Protein AF-A0AA39Q8A8-F1 (afdb_monomer_lite)

pLDDT: mean 84.01, std 11.26, range [49.28, 95.25]

Secondary structure (DSSP, 8-state):
-PPPSSPPP---------HHHHHSPPSSHHHHHHHHHHHHHHHHHHHHHHHHHHHHHHHHHHHHHHHHHHHHHHHHHHHHHS------S-TTS------HHHHHHHHHHHHHHHHHHHHHHHHHHHHHHHHHHHHHHHHHHHHHHHHHHHHHHHHHHHHHHHHHHHHHHHHHTTPPP-SPPP-GGGG-PPPPPPPP--

Sequence (198 aa):
KPPPMYPTQTVSPAKRQYTELLATEPQTEHEKALQKALQASQEIIIAQKAQLRGMQAMTVIQNSYVHQTHACLQEYEERKKRPKKRGRLNGDGKPKLFTSDEFTEHAQAHEKEANDKEEAKAVRGNAMKKYKAAMDEWKKGEEDRMAINERKKEKYQHRVAAWEAERSQAKTEGRKMGWKKPRLADFELEKQRTKPTL

Foldseek 3Di:
DDDQPDDQDDQDDLDDPCVVLLPDDDPDPVSVVVSVVSVVVSVVVNVVSVVSVVVSVVSVVVSVVVVVVVVVVVVVVVVVVPPPPPDDVCPPVDPDPDDPPVVVVVVVVVVVVVVVVVVVVVVVVVVVVVLVVQQVVLVVVVVVLVVLLVVLVVVLVVQQVVVVVVVVVCVVVVHDDPDDRDDSVVSDRDDRDDRDDD

Organism: NCBI:txid153913

Structure (mmCIF, N/CA/C/O backbone):
data_AF-A0AA39Q8A8-F1
#
_entry.id   AF-A0AA39Q8A8-F1
#
loop_
_atom_site.group_PDB
_atom_site.id
_atom_site.type_symbol
_atom_site.label_atom_id
_atom_site.label_alt_id
_atom_site.label_comp_id
_atom_site.label_asym_id
_atom_site.label_entity_id
_atom_site.label_seq_id
_atom_site.pdbx_PDB_ins_code
_atom_site.Cartn_x
_atom_site.Cartn_y
_atom_site.Cartn_z
_atom_site.occupancy
_atom_site.B_iso_or_equiv
_atom_site.auth_seq_id
_atom_site.auth_comp_id
_atom_site.auth_asym_id
_atom_site.auth_atom_id
_atom_site.pdbx_PDB_model_num
ATOM 1 N N . LYS A 1 1 ? -9.627 -14.069 26.911 1.00 53.91 1 LYS A N 1
ATOM 2 C CA . LYS A 1 1 ? -9.405 -12.706 26.367 1.00 53.91 1 LYS A CA 1
ATOM 3 C C . LYS A 1 1 ? -8.608 -11.946 27.416 1.00 53.91 1 LYS A C 1
ATOM 5 O O . LYS A 1 1 ? -9.119 -11.857 28.528 1.00 53.91 1 LYS A O 1
ATOM 10 N N . PRO A 1 2 ? -7.360 -11.534 27.145 1.00 55.00 2 PRO A N 1
ATOM 11 C CA . PRO A 1 2 ? -6.584 -10.801 28.136 1.00 55.00 2 PRO A CA 1
ATOM 12 C C . PRO A 1 2 ? -7.319 -9.500 28.495 1.00 55.00 2 PRO A C 1
ATOM 14 O O . PRO A 1 2 ? -7.958 -8.909 27.614 1.00 55.00 2 PRO A O 1
ATOM 17 N N . PRO A 1 3 ? -7.305 -9.088 29.773 1.00 59.34 3 PRO A N 1
ATOM 18 C CA . PRO A 1 3 ? -7.896 -7.823 30.177 1.00 59.34 3 PRO A CA 1
ATOM 19 C C . PRO A 1 3 ? -7.194 -6.671 29.439 1.00 59.34 3 PRO A C 1
ATOM 21 O O . PRO A 1 3 ? -6.000 -6.775 29.141 1.00 59.34 3 PRO A O 1
ATOM 24 N N . PRO A 1 4 ? -7.912 -5.585 29.102 1.00 61.34 4 PRO A N 1
ATOM 25 C CA . PRO A 1 4 ? -7.280 -4.408 28.523 1.00 61.34 4 PRO A CA 1
ATOM 26 C C . PRO A 1 4 ? -6.187 -3.912 29.475 1.00 61.34 4 PRO A C 1
ATOM 28 O O . PRO A 1 4 ? -6.427 -3.747 30.668 1.00 61.34 4 PRO A O 1
ATOM 31 N N . MET A 1 5 ? -4.987 -3.684 28.938 1.00 65.88 5 MET A N 1
ATOM 32 C CA . MET A 1 5 ? -3.800 -3.303 29.717 1.00 65.88 5 MET A CA 1
ATOM 33 C C . MET A 1 5 ? -3.971 -1.959 30.446 1.00 65.88 5 MET A C 1
ATOM 35 O O . MET A 1 5 ? -3.261 -1.679 31.407 1.00 65.88 5 MET A O 1
ATOM 39 N N . TYR A 1 6 ? -4.941 -1.151 30.010 1.00 68.00 6 TYR A N 1
ATOM 40 C CA . TYR A 1 6 ? -5.273 0.137 30.601 1.00 68.00 6 TYR A CA 1
ATOM 41 C C . TYR A 1 6 ? -6.730 0.148 31.079 1.00 68.00 6 TYR A C 1
ATOM 43 O O . TYR A 1 6 ? -7.630 -0.158 30.287 1.00 68.00 6 TYR A O 1
ATOM 51 N N . PRO A 1 7 ? -6.991 0.522 32.344 1.00 68.19 7 PRO A N 1
ATOM 52 C CA . PRO A 1 7 ? -8.347 0.663 32.848 1.00 68.19 7 PRO A CA 1
ATOM 53 C C . PRO A 1 7 ? -9.032 1.847 32.156 1.00 68.19 7 PRO A C 1
ATOM 55 O O . PRO A 1 7 ? -8.605 2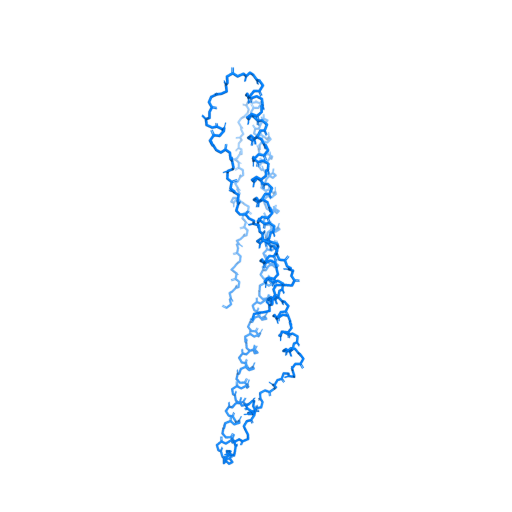.995 32.276 1.00 68.19 7 PRO A O 1
ATOM 58 N N . THR A 1 8 ? -10.114 1.583 31.426 1.00 72.75 8 THR A N 1
ATOM 59 C CA . THR A 1 8 ? -10.995 2.647 30.934 1.00 72.75 8 THR A CA 1
ATOM 60 C C . THR A 1 8 ? -11.904 3.100 32.068 1.00 72.75 8 THR A C 1
ATOM 62 O O . THR A 1 8 ? -12.561 2.276 32.702 1.00 72.75 8 THR A O 1
ATOM 65 N N . GLN A 1 9 ? -11.976 4.404 32.316 1.00 77.50 9 GLN A N 1
ATOM 66 C CA . GLN A 1 9 ? -12.936 4.955 33.270 1.00 77.50 9 GLN A CA 1
ATOM 67 C C . GLN A 1 9 ? -14.353 4.916 32.688 1.00 77.50 9 GLN A C 1
ATOM 69 O O . GLN A 1 9 ? -14.558 5.225 31.516 1.00 77.50 9 GLN A O 1
ATOM 74 N N . THR A 1 10 ? -15.350 4.583 33.500 1.00 79.31 10 THR A N 1
ATOM 75 C CA . THR A 1 10 ? -16.748 4.592 33.055 1.00 79.31 10 THR A CA 1
ATOM 76 C C . THR A 1 10 ? -17.212 6.028 32.830 1.00 79.31 10 THR A C 1
ATOM 78 O O . THR A 1 10 ? -17.316 6.809 33.774 1.00 79.31 10 THR A O 1
ATOM 81 N N . VAL A 1 11 ? -17.506 6.386 31.579 1.00 81.44 11 VAL A N 1
ATOM 82 C CA . VAL A 1 11 ? -18.045 7.709 31.239 1.00 81.44 11 VAL A CA 1
ATOM 83 C C . VAL A 1 11 ? -19.562 7.650 31.289 1.00 81.44 11 VAL A C 1
ATOM 85 O O . VAL A 1 11 ? -20.202 7.052 30.425 1.00 81.44 11 VAL A O 1
ATOM 88 N N . SER A 1 12 ? -20.148 8.301 32.291 1.00 78.75 12 SER A N 1
ATOM 89 C CA . SER A 1 12 ? -21.601 8.428 32.397 1.00 78.75 12 SER A CA 1
ATOM 90 C C . SER A 1 12 ? -22.190 9.098 31.146 1.00 78.75 12 SER A C 1
ATOM 92 O O . SER A 1 12 ? -21.587 10.047 30.622 1.00 78.75 12 SER A O 1
ATOM 94 N N . PRO A 1 13 ? -23.388 8.685 30.687 1.00 76.75 13 PRO A N 1
ATOM 95 C CA . PRO A 1 13 ? -24.054 9.309 29.550 1.00 76.75 13 PRO A CA 1
ATOM 96 C C . PRO A 1 13 ? -24.153 10.831 29.699 1.00 76.75 13 PRO A C 1
ATOM 98 O O . PRO A 1 13 ? -24.328 11.364 30.802 1.00 76.75 13 PRO A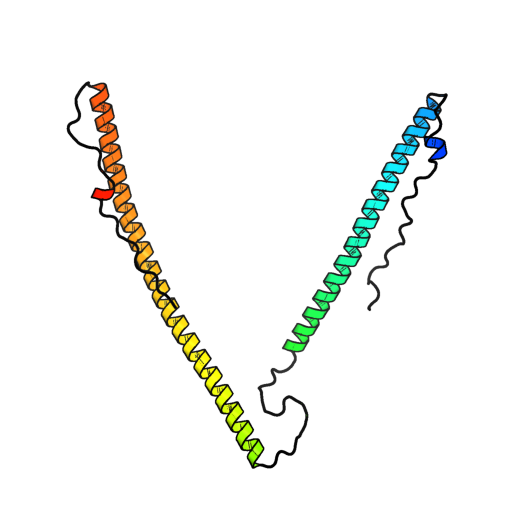 O 1
ATOM 101 N N . ALA A 1 14 ? -24.037 11.547 28.580 1.00 75.62 14 ALA A N 1
ATOM 102 C CA . ALA A 1 14 ? -24.271 12.985 28.549 1.00 75.62 14 ALA A CA 1
ATOM 103 C C . ALA A 1 14 ? -25.777 13.241 28.712 1.00 75.62 14 ALA A C 1
ATOM 105 O O . ALA A 1 14 ? -26.522 13.275 27.739 1.00 75.62 14 ALA A O 1
ATOM 106 N N . LYS A 1 15 ? -26.235 13.344 29.962 1.00 77.00 15 LYS A N 1
ATOM 107 C CA . LYS A 1 15 ? -27.613 13.709 30.286 1.00 77.00 15 LYS A CA 1
ATOM 108 C C . LYS A 1 15 ? -27.762 15.222 30.167 1.00 77.00 15 LYS A C 1
ATOM 110 O O . LYS A 1 15 ? -26.966 15.955 30.751 1.00 77.00 15 LYS A O 1
ATOM 115 N N . ARG A 1 16 ? -28.785 15.670 29.438 1.00 76.69 16 ARG A N 1
ATOM 116 C CA . ARG A 1 16 ? -29.233 17.064 29.486 1.00 76.69 16 ARG A CA 1
ATOM 117 C C . ARG A 1 16 ? -29.910 17.263 30.835 1.00 76.69 16 ARG A C 1
ATOM 119 O O . ARG A 1 16 ? -30.931 16.640 31.105 1.00 76.69 16 ARG A O 1
ATOM 126 N N . GLN A 1 17 ? -29.266 18.021 31.711 1.00 81.25 17 GLN A N 1
ATOM 127 C CA . GLN A 1 17 ? -29.822 18.367 33.014 1.00 81.25 17 GLN A CA 1
ATOM 128 C C . GLN A 1 17 ? -30.603 19.674 32.884 1.00 81.25 17 GLN A C 1
ATOM 130 O O . GLN A 1 17 ? -30.337 20.459 31.977 1.00 81.25 17 GLN A O 1
ATOM 135 N N . TYR A 1 18 ? -31.552 19.912 33.788 1.00 84.75 18 TYR A N 1
ATOM 136 C CA . TYR A 1 18 ? -32.240 21.204 33.888 1.00 84.75 18 TYR A CA 1
ATOM 137 C C . TYR A 1 18 ? -32.975 21.626 32.601 1.00 84.75 18 TYR A C 1
ATOM 139 O O . TYR A 1 18 ? -33.074 22.810 32.298 1.00 84.75 18 TYR A O 1
ATOM 147 N N . THR A 1 19 ? -33.497 20.664 31.833 1.00 85.50 19 THR A N 1
ATOM 148 C CA . THR A 1 19 ? -34.263 20.938 30.604 1.00 85.50 19 THR A CA 1
ATOM 149 C C . THR A 1 19 ? -35.516 21.759 30.880 1.00 85.50 19 THR A C 1
ATOM 151 O O . THR A 1 19 ? -35.876 22.598 30.068 1.00 85.50 19 THR A O 1
ATOM 154 N N . GLU A 1 20 ? -36.140 21.545 32.038 1.00 87.56 20 GLU A N 1
ATOM 155 C CA . GLU A 1 20 ? -37.306 22.303 32.500 1.00 87.56 20 GLU A CA 1
ATOM 156 C C . GLU A 1 20 ? -36.946 23.773 32.756 1.00 87.56 20 GLU A C 1
ATOM 158 O O . GLU A 1 20 ? -37.598 24.664 32.228 1.00 87.56 20 GLU A O 1
ATOM 163 N N . LEU A 1 21 ? -35.835 24.035 33.456 1.00 84.62 21 LEU A N 1
ATOM 164 C CA . LEU A 1 21 ? -35.322 25.391 33.718 1.00 84.62 21 LEU A CA 1
ATOM 165 C C . LEU A 1 21 ? -34.901 26.140 32.446 1.00 84.62 21 LEU A C 1
ATOM 167 O O . LEU A 1 21 ? -34.953 27.366 32.418 1.00 84.62 21 LEU A O 1
ATOM 171 N N . LEU A 1 22 ? -34.461 25.414 31.414 1.00 86.69 22 LEU A N 1
ATOM 172 C CA . LEU A 1 22 ? -34.128 25.978 30.103 1.00 86.69 22 LEU A CA 1
ATOM 173 C C . LEU A 1 22 ? -35.357 26.198 29.208 1.00 86.69 22 LEU A C 1
ATOM 175 O O . LEU A 1 22 ? -35.242 26.915 28.218 1.00 86.69 22 LEU A O 1
ATOM 179 N N . ALA A 1 23 ? -36.494 25.572 29.521 1.00 88.56 23 ALA A N 1
ATOM 180 C CA . ALA A 1 23 ? -37.744 25.733 28.781 1.00 88.56 23 ALA A CA 1
ATOM 181 C C . ALA A 1 23 ? -38.586 26.914 29.294 1.00 88.56 23 ALA A C 1
ATOM 183 O O . ALA A 1 23 ? -39.419 27.428 28.553 1.00 88.56 23 ALA A O 1
ATOM 184 N N . THR A 1 24 ? -38.374 27.348 30.540 1.00 91.38 24 THR A N 1
ATOM 185 C CA . THR A 1 24 ? -39.077 28.491 31.134 1.00 91.38 24 THR A CA 1
ATOM 186 C C . THR A 1 24 ? -38.619 29.817 30.523 1.00 91.38 24 THR A C 1
ATOM 188 O O . THR A 1 24 ? -37.418 30.068 30.404 1.00 91.38 24 THR A O 1
ATOM 191 N N . GLU A 1 25 ? -39.567 30.696 30.186 1.00 90.06 25 GLU A N 1
ATOM 192 C CA . GLU A 1 25 ? -39.264 32.056 29.728 1.00 90.06 25 GLU A CA 1
ATOM 193 C C . GLU A 1 25 ? -38.705 32.909 30.885 1.00 90.06 25 GLU A C 1
ATOM 195 O O . GLU A 1 25 ? -39.358 33.016 31.928 1.00 90.06 25 GLU A O 1
ATOM 200 N N . PRO A 1 26 ? -37.507 33.507 30.739 1.00 90.06 26 PRO A N 1
ATOM 201 C CA . PRO A 1 26 ? -36.914 34.328 31.789 1.00 90.06 26 PRO A CA 1
ATOM 202 C C . PRO A 1 26 ? -37.667 35.656 31.921 1.00 90.06 26 PRO A C 1
ATOM 204 O O . PRO A 1 26 ? -37.909 36.342 30.926 1.00 90.06 26 PRO A O 1
ATOM 207 N N . GLN A 1 27 ? -37.991 36.045 33.153 1.00 92.06 27 GLN A N 1
ATOM 208 C CA . GLN A 1 27 ? -38.702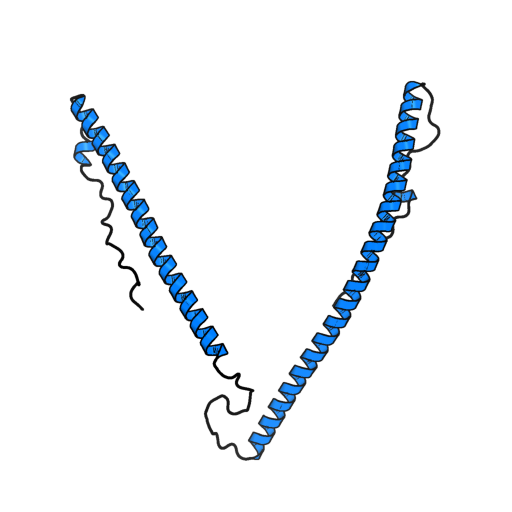 37.294 33.447 1.00 92.06 27 GLN A CA 1
ATOM 209 C C . GLN A 1 27 ? -37.739 38.457 33.696 1.00 92.06 27 GLN A C 1
ATOM 211 O O . GLN A 1 27 ? -38.093 39.618 33.491 1.00 92.06 27 GLN A O 1
ATOM 216 N N . THR A 1 28 ? -36.507 38.155 34.113 1.00 95.25 28 THR A N 1
ATOM 217 C CA . THR A 1 28 ? -35.474 39.152 34.411 1.00 95.25 28 THR A CA 1
ATOM 218 C C . THR A 1 28 ? -34.242 38.995 33.516 1.00 95.25 28 THR A C 1
ATOM 220 O O . THR A 1 28 ? -33.913 37.906 33.038 1.00 95.25 28 THR A O 1
ATOM 223 N N . GLU A 1 29 ? -33.501 40.087 33.294 1.00 93.12 29 GLU A N 1
ATOM 224 C CA . GLU A 1 29 ? -32.243 40.027 32.532 1.00 93.12 29 GLU A CA 1
ATOM 225 C C . GLU A 1 29 ? -31.198 39.123 33.202 1.00 93.12 29 GLU A C 1
ATOM 227 O O . GLU A 1 29 ? -30.417 38.452 32.522 1.00 93.12 29 GLU A O 1
ATOM 232 N N . HIS A 1 30 ? -31.211 39.064 34.537 1.00 93.19 30 HIS A N 1
ATOM 233 C CA . HIS A 1 30 ? -30.319 38.205 35.306 1.00 93.19 30 HIS A CA 1
ATOM 234 C C . HIS A 1 30 ? -30.609 36.717 35.062 1.00 93.19 30 HIS A C 1
ATOM 236 O O . HIS A 1 30 ? -29.683 35.950 34.797 1.00 93.19 30 HIS A O 1
ATOM 242 N N . GLU A 1 31 ? -31.882 36.312 35.061 1.00 93.00 31 GLU A N 1
ATOM 243 C CA . GLU A 1 31 ? -32.292 34.943 34.716 1.00 93.00 31 GLU A CA 1
ATOM 244 C C . GLU A 1 31 ? -31.867 34.563 33.300 1.00 93.00 31 GLU A C 1
ATOM 246 O O . GLU A 1 31 ? -31.322 33.479 33.085 1.00 93.00 31 GLU A O 1
ATOM 251 N N . LYS A 1 32 ? -32.032 35.478 32.338 1.00 92.19 32 LYS A N 1
ATOM 252 C CA . LYS A 1 32 ? -31.579 35.267 30.959 1.00 92.19 32 LYS A CA 1
ATOM 253 C C . LYS A 1 32 ? -30.064 35.052 30.886 1.00 92.19 32 LYS A C 1
ATOM 255 O O . LYS A 1 32 ? -29.597 34.173 30.156 1.00 92.19 32 LYS A O 1
ATOM 260 N N . ALA A 1 33 ? -29.283 35.825 31.643 1.00 94.56 33 ALA A N 1
ATOM 261 C CA . ALA A 1 33 ? -27.833 35.656 31.719 1.00 94.56 33 ALA A CA 1
ATOM 262 C C . ALA A 1 33 ? -27.443 34.303 32.345 1.00 94.56 33 ALA A C 1
ATOM 264 O O . ALA A 1 33 ? -26.561 33.618 31.820 1.00 94.56 33 ALA A O 1
ATOM 265 N N . LEU A 1 34 ? -28.133 33.885 33.411 1.00 93.12 34 LEU A N 1
ATOM 266 C CA . LEU A 1 34 ? -27.922 32.590 34.060 1.00 93.12 34 LEU A CA 1
ATOM 267 C C . LEU A 1 34 ? -28.278 31.415 33.143 1.00 93.12 34 LEU A C 1
ATOM 269 O O . LEU A 1 34 ? -27.487 30.481 33.026 1.00 93.12 34 LEU A O 1
ATOM 273 N N . GLN A 1 35 ? -29.413 31.470 32.439 1.00 92.75 35 GLN A N 1
ATOM 274 C CA . GLN A 1 35 ? -29.795 30.445 31.462 1.00 92.75 35 GLN A CA 1
ATOM 275 C C . GLN A 1 35 ? -28.755 30.325 30.342 1.00 92.75 35 GLN A C 1
ATOM 277 O O . GLN A 1 35 ? -28.360 29.214 29.987 1.00 92.75 35 GLN A O 1
ATOM 282 N N . LYS A 1 36 ? -28.244 31.453 29.830 1.00 92.38 36 LYS A N 1
ATOM 283 C CA . LYS A 1 36 ? -27.186 31.457 28.810 1.00 92.38 36 LYS A CA 1
ATOM 284 C C . LYS A 1 36 ? -25.884 30.835 29.327 1.00 92.38 36 LYS A C 1
ATOM 286 O O . LYS A 1 36 ? -25.272 30.028 28.629 1.00 92.38 36 LYS A O 1
ATOM 291 N N . ALA A 1 37 ? -25.466 31.179 30.546 1.00 93.62 37 ALA A N 1
ATOM 292 C CA . ALA A 1 37 ? -24.287 30.582 31.175 1.00 93.62 37 ALA A CA 1
ATOM 293 C C . ALA A 1 37 ? -24.471 29.071 31.402 1.00 93.62 37 ALA A C 1
ATOM 295 O O . ALA A 1 37 ? -23.549 28.290 31.158 1.00 93.62 37 ALA A O 1
ATOM 296 N N . LEU A 1 38 ? -25.676 28.648 31.799 1.00 91.62 38 LEU A N 1
ATOM 297 C CA . LEU A 1 38 ? -26.016 27.242 31.986 1.00 91.62 38 LEU A CA 1
ATOM 298 C C . LEU A 1 38 ? -25.934 26.474 30.661 1.00 91.62 38 LEU A C 1
ATOM 300 O O . LEU A 1 38 ? -25.261 25.445 30.618 1.00 91.62 38 LEU A O 1
ATOM 304 N N . GLN A 1 39 ? -26.531 26.988 29.580 1.00 91.19 39 GLN A N 1
ATOM 305 C CA . GLN A 1 39 ? -26.437 26.391 28.238 1.00 91.19 39 GLN A CA 1
ATOM 306 C C . GLN A 1 39 ? -24.981 26.238 27.792 1.00 91.19 39 GLN A C 1
ATOM 308 O O . GLN A 1 39 ? -24.558 25.131 27.461 1.00 91.19 39 GLN A O 1
ATOM 313 N N . ALA A 1 40 ? -24.187 27.308 27.887 1.00 92.50 40 ALA A N 1
ATOM 314 C CA . ALA A 1 40 ? -22.771 27.274 27.529 1.00 92.50 40 ALA A CA 1
ATOM 315 C C . ALA A 1 40 ? -21.991 26.229 28.350 1.00 92.50 40 ALA A C 1
ATOM 317 O O . ALA A 1 40 ? -21.199 25.462 27.800 1.00 92.50 40 ALA A O 1
ATOM 318 N N . SER A 1 41 ? -22.243 26.135 29.661 1.00 91.94 41 SER A N 1
ATOM 319 C CA . SER A 1 41 ? -21.597 25.124 30.509 1.00 91.94 41 SER A CA 1
ATOM 320 C C . SER A 1 41 ? -21.984 23.692 30.115 1.00 91.94 41 SER A C 1
ATOM 322 O O . SER A 1 41 ? -21.133 22.801 30.088 1.00 91.94 41 SER A O 1
ATOM 324 N N . GLN A 1 42 ? -23.252 23.464 29.752 1.00 90.56 42 GLN A N 1
ATOM 325 C CA . GLN A 1 42 ? -23.739 22.157 29.320 1.00 90.56 42 GLN A CA 1
ATOM 326 C C . GLN A 1 42 ? -23.114 21.742 27.992 1.00 90.56 42 GLN A C 1
ATOM 328 O O . GLN A 1 42 ? -22.684 20.596 27.856 1.00 90.56 42 GLN A O 1
ATOM 333 N N . GLU A 1 43 ? -23.020 22.662 27.035 1.00 90.62 43 GLU A N 1
ATOM 334 C CA . GLU A 1 43 ? -22.368 22.425 25.748 1.00 90.62 43 GLU A CA 1
ATOM 335 C C . GLU A 1 43 ? -20.900 22.036 25.926 1.00 90.62 43 GLU A C 1
ATOM 337 O O . GLU A 1 43 ? -20.459 21.035 25.354 1.00 90.62 43 GLU A O 1
ATOM 342 N N . ILE A 1 44 ? -20.167 22.743 26.795 1.00 91.50 44 ILE A N 1
ATOM 343 C CA . ILE A 1 44 ? -18.772 22.419 27.123 1.00 91.50 44 ILE A CA 1
ATOM 344 C C . ILE A 1 44 ? -18.667 21.008 27.712 1.00 91.50 44 ILE A C 1
ATOM 346 O O . ILE A 1 44 ? -17.856 20.206 27.248 1.00 91.50 44 ILE A O 1
ATOM 350 N N . ILE A 1 45 ? -19.505 20.661 28.694 1.00 90.88 45 ILE A N 1
ATOM 351 C CA . ILE A 1 45 ? -19.485 19.330 29.322 1.00 90.88 45 ILE A CA 1
ATOM 352 C C . ILE A 1 45 ? -19.821 18.236 28.301 1.00 90.88 45 ILE A C 1
ATOM 354 O O . ILE A 1 45 ? -19.206 17.165 28.305 1.00 90.88 45 ILE A O 1
ATOM 358 N N . ILE A 1 46 ? -20.795 18.474 27.419 1.00 89.81 46 ILE A N 1
ATOM 359 C CA . ILE A 1 46 ? -21.173 17.532 26.360 1.00 89.81 46 ILE A CA 1
ATOM 360 C C . ILE A 1 46 ? -19.999 17.324 25.398 1.00 89.81 46 ILE A C 1
ATOM 362 O O . ILE A 1 46 ? -19.672 16.171 25.095 1.00 89.81 46 ILE A O 1
ATOM 366 N N . ALA A 1 47 ? -19.348 18.406 24.966 1.00 91.50 47 ALA A N 1
ATOM 367 C CA . ALA A 1 47 ? -18.192 18.365 24.078 1.00 91.50 47 ALA A CA 1
ATOM 368 C C . ALA A 1 47 ? -17.013 17.615 24.717 1.00 91.50 47 ALA A C 1
ATOM 370 O O . ALA A 1 47 ? -16.479 16.682 24.115 1.00 91.50 47 ALA A O 1
ATOM 371 N N . GLN A 1 48 ? -16.671 17.929 25.969 1.00 91.31 48 GLN A N 1
ATOM 372 C CA . GLN A 1 48 ? -15.611 17.247 26.718 1.00 91.31 48 GLN A CA 1
ATOM 373 C C . GLN A 1 48 ? -15.899 15.751 26.881 1.00 91.31 48 GLN A C 1
ATOM 375 O O . GLN A 1 48 ? -15.034 14.913 26.625 1.00 91.31 48 GLN A O 1
ATOM 380 N N . LYS A 1 49 ? -17.134 15.377 27.243 1.00 91.31 49 LYS A N 1
ATOM 381 C CA . LYS A 1 49 ? -17.533 13.963 27.337 1.00 91.31 49 LYS A CA 1
ATOM 382 C C . LYS A 1 49 ? -17.471 13.257 25.984 1.00 91.31 49 LYS A C 1
ATOM 384 O O . LYS A 1 49 ? -17.138 12.075 25.938 1.00 91.31 49 LYS A O 1
ATOM 389 N N . ALA A 1 50 ? -17.806 13.941 24.891 1.00 90.62 50 ALA A N 1
ATOM 390 C CA . ALA A 1 50 ? -17.691 13.382 23.548 1.00 90.62 50 ALA A CA 1
ATOM 391 C C . ALA A 1 50 ? -16.225 13.131 23.165 1.00 90.62 50 ALA A C 1
ATOM 393 O O . ALA A 1 50 ? -15.907 12.034 22.705 1.00 90.62 50 ALA A O 1
ATOM 394 N N . GLN A 1 51 ? -15.335 14.088 23.435 1.00 92.88 51 GLN A N 1
ATOM 395 C CA . GLN A 1 51 ? -13.893 13.930 23.229 1.00 92.88 51 GLN A CA 1
ATOM 396 C C . GLN A 1 51 ? -13.326 12.775 24.060 1.00 92.88 51 GLN A C 1
ATOM 398 O O . GLN A 1 51 ? -12.639 11.910 23.519 1.00 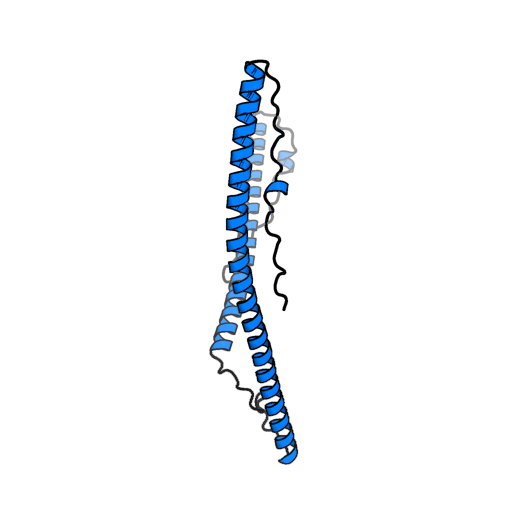92.88 51 GLN A O 1
ATOM 403 N N . LEU A 1 52 ? -13.686 12.696 25.344 1.00 91.81 52 LEU A N 1
ATOM 404 C CA . LEU A 1 52 ? -13.256 11.623 26.242 1.00 91.81 52 LEU A CA 1
ATOM 405 C C . LEU A 1 52 ? -13.691 10.240 25.730 1.00 91.81 52 LEU A C 1
ATOM 407 O O . LEU A 1 52 ? -12.888 9.309 25.721 1.00 91.81 52 LEU A O 1
ATOM 411 N N . ARG A 1 53 ? -14.937 10.102 25.248 1.00 90.38 53 ARG A N 1
ATOM 412 C CA . ARG A 1 53 ? -15.412 8.857 24.617 1.00 90.38 53 ARG A CA 1
ATOM 413 C C . ARG A 1 53 ? -14.590 8.497 23.380 1.00 90.38 53 ARG A C 1
ATOM 415 O O . ARG A 1 53 ? -14.237 7.333 23.215 1.00 90.38 53 ARG A O 1
ATOM 422 N N . GLY A 1 54 ? -14.270 9.481 22.539 1.00 91.81 54 GLY A N 1
ATOM 423 C CA . GLY A 1 54 ? -13.412 9.285 21.369 1.00 91.81 54 GLY A CA 1
ATOM 424 C C . GLY A 1 54 ? -12.016 8.790 21.749 1.00 91.81 54 GLY A C 1
ATOM 425 O O . GLY A 1 54 ? -11.537 7.807 21.188 1.00 91.81 54 GLY A O 1
ATOM 426 N N . MET A 1 55 ? -11.399 9.405 22.762 1.00 91.56 55 MET A N 1
ATOM 427 C CA . MET A 1 55 ? -10.099 8.979 23.286 1.00 91.56 55 MET A CA 1
ATOM 428 C C . MET A 1 55 ? -10.148 7.551 23.836 1.00 91.56 55 MET A C 1
ATOM 430 O O . MET A 1 55 ? -9.296 6.739 23.495 1.00 91.56 55 MET A O 1
ATOM 434 N N . GLN A 1 56 ? -11.166 7.209 24.631 1.00 90.88 56 GLN A N 1
ATOM 435 C CA . GLN A 1 56 ? -11.319 5.855 25.168 1.00 90.88 56 GLN A CA 1
ATOM 436 C C . GLN A 1 56 ? -11.516 4.809 24.070 1.00 90.88 56 GLN A C 1
ATOM 438 O O . GLN A 1 56 ? -10.881 3.755 24.114 1.00 90.88 56 GLN A O 1
ATOM 443 N N . ALA A 1 57 ? -12.353 5.102 23.072 1.00 90.88 57 ALA A N 1
ATOM 444 C CA . ALA A 1 57 ? -12.547 4.222 21.926 1.00 90.88 57 ALA A CA 1
ATOM 445 C C . ALA A 1 57 ? -11.230 4.001 21.167 1.00 90.88 57 ALA A C 1
ATOM 447 O O . ALA A 1 57 ? -10.877 2.859 20.870 1.00 90.88 57 ALA A O 1
ATOM 448 N N . MET A 1 58 ? -10.465 5.072 20.925 1.00 92.00 58 MET A N 1
ATOM 449 C CA . MET A 1 58 ? -9.166 4.985 20.260 1.00 92.00 58 MET A CA 1
ATOM 450 C C . MET A 1 58 ? -8.179 4.130 21.056 1.00 92.00 58 MET A C 1
ATOM 452 O O . MET A 1 58 ? -7.567 3.230 20.488 1.00 92.00 58 MET A O 1
ATOM 456 N N . THR A 1 59 ? -8.071 4.340 22.370 1.00 90.81 59 THR A N 1
ATOM 457 C CA . THR A 1 59 ? -7.199 3.543 23.242 1.00 90.81 59 THR A CA 1
ATOM 458 C C . THR A 1 59 ? -7.562 2.058 23.195 1.00 90.81 59 THR A C 1
ATOM 460 O O . THR A 1 59 ? -6.679 1.209 23.090 1.00 90.81 59 THR A O 1
ATOM 463 N N . VAL A 1 60 ? -8.854 1.710 23.220 1.00 90.12 60 VAL A N 1
ATOM 464 C CA . VAL A 1 60 ? -9.303 0.309 23.111 1.00 90.12 60 VAL A CA 1
ATOM 465 C C . VAL A 1 60 ? -8.888 -0.308 21.771 1.00 90.12 60 VAL A C 1
ATOM 467 O O . VAL A 1 60 ? -8.367 -1.425 21.747 1.00 90.12 60 VAL A O 1
ATOM 470 N N . ILE A 1 61 ? -9.075 0.419 20.667 1.00 91.81 61 ILE A N 1
ATOM 471 C CA . ILE A 1 61 ? -8.701 -0.044 19.323 1.00 91.81 61 ILE A CA 1
ATOM 472 C C . ILE A 1 61 ? -7.182 -0.206 19.211 1.00 91.81 61 ILE A C 1
ATOM 474 O O . ILE A 1 61 ? -6.710 -1.258 18.778 1.00 91.81 61 ILE A O 1
ATOM 478 N N . GLN A 1 62 ? -6.415 0.795 19.647 1.00 91.50 62 GLN A N 1
ATOM 479 C CA . GLN A 1 62 ? -4.952 0.763 19.641 1.00 91.50 62 GLN A CA 1
ATOM 480 C C . GLN A 1 62 ? -4.420 -0.421 20.446 1.00 91.50 62 GLN A C 1
ATOM 482 O O . GLN A 1 62 ? -3.562 -1.148 19.957 1.00 91.50 62 GLN A O 1
ATOM 487 N N . ASN A 1 63 ? -4.975 -0.682 21.631 1.00 87.69 63 ASN A N 1
ATOM 488 C CA . ASN A 1 63 ? -4.572 -1.825 22.448 1.00 87.69 63 ASN A CA 1
ATOM 489 C C . ASN A 1 63 ? -4.845 -3.160 21.749 1.00 87.69 63 ASN A C 1
ATOM 491 O O . ASN A 1 63 ? -3.996 -4.050 21.769 1.00 87.69 63 ASN A O 1
ATOM 495 N N . SER A 1 64 ? -6.010 -3.303 21.109 1.00 89.81 64 SER A N 1
ATOM 496 C CA . SER A 1 64 ? -6.333 -4.505 20.335 1.00 89.81 64 SER A CA 1
ATOM 497 C C . SER A 1 64 ? -5.357 -4.697 19.175 1.00 89.81 64 SER A C 1
ATOM 499 O O . SER A 1 64 ? -4.886 -5.810 18.950 1.00 89.81 64 SER A O 1
ATOM 501 N N . TYR A 1 65 ? -5.041 -3.619 18.456 1.00 94.12 65 TYR A N 1
ATOM 502 C CA . TYR A 1 65 ? -4.098 -3.650 17.345 1.00 94.12 65 TYR A CA 1
ATOM 503 C C . TYR A 1 65 ? -2.693 -4.033 17.812 1.00 94.12 65 TYR A C 1
ATOM 505 O O . TYR A 1 65 ? -2.129 -5.002 17.314 1.00 94.12 65 TYR A O 1
ATOM 513 N N . VAL A 1 66 ? -2.162 -3.337 18.823 1.00 92.94 66 VAL A N 1
ATOM 514 C CA . VAL A 1 66 ? -0.837 -3.599 19.401 1.00 92.94 66 VAL A CA 1
ATOM 515 C C . VAL A 1 66 ? -0.741 -5.052 19.865 1.00 92.94 66 VAL A C 1
ATOM 517 O O . VAL A 1 66 ? 0.206 -5.751 19.503 1.00 92.94 66 VAL A O 1
ATOM 520 N N . HIS A 1 67 ? -1.757 -5.558 20.568 1.00 89.25 67 HIS A N 1
ATOM 521 C CA . HIS A 1 67 ? -1.797 -6.951 21.004 1.00 89.25 67 HIS A CA 1
ATOM 522 C C . HIS A 1 67 ? -1.745 -7.941 19.830 1.00 89.25 67 HIS A C 1
ATOM 524 O O . HIS A 1 67 ? -0.936 -8.866 19.851 1.00 89.25 67 HIS A O 1
ATOM 530 N N . GLN A 1 68 ? -2.555 -7.729 18.787 1.00 93.00 68 GLN A N 1
ATOM 531 C CA . GLN A 1 68 ? -2.538 -8.574 17.589 1.00 93.00 68 GLN A CA 1
ATOM 532 C C . GLN A 1 68 ? -1.186 -8.518 16.876 1.00 93.00 68 GLN A C 1
ATOM 534 O O . GLN A 1 68 ? -0.646 -9.556 16.505 1.00 93.00 68 GLN A O 1
ATOM 539 N N . THR A 1 69 ? -0.599 -7.327 16.724 1.00 93.69 69 THR A N 1
ATOM 540 C CA . THR A 1 69 ? 0.719 -7.187 16.095 1.00 93.69 69 THR A CA 1
ATOM 541 C C . THR A 1 69 ? 1.811 -7.884 16.895 1.00 93.69 69 THR A C 1
ATOM 543 O O . THR A 1 69 ? 2.636 -8.573 16.302 1.00 93.69 69 THR A O 1
ATOM 546 N N . HIS A 1 70 ? 1.790 -7.781 18.228 1.00 92.81 70 HIS A N 1
ATOM 547 C CA . HIS A 1 70 ? 2.741 -8.486 19.083 1.00 92.81 70 HIS A CA 1
ATOM 548 C C . HIS A 1 70 ? 2.559 -10.000 19.004 1.00 92.81 70 HIS A C 1
ATOM 550 O O . HIS A 1 70 ? 3.557 -10.703 18.888 1.00 92.81 70 HIS A O 1
ATOM 556 N N . ALA A 1 71 ? 1.321 -10.501 18.997 1.00 91.88 71 ALA A N 1
ATOM 557 C CA . ALA A 1 71 ? 1.049 -11.926 18.830 1.00 91.88 71 ALA A CA 1
ATOM 558 C C . ALA A 1 71 ? 1.579 -12.445 17.482 1.00 91.88 71 ALA A C 1
ATOM 560 O O . ALA A 1 71 ? 2.331 -13.415 17.449 1.00 91.88 71 ALA A O 1
ATOM 561 N N . CYS A 1 72 ? 1.287 -11.748 16.378 1.00 92.25 72 CYS A N 1
ATOM 562 C CA . CYS A 1 72 ? 1.797 -12.100 15.050 1.00 92.25 72 CYS A CA 1
ATOM 563 C C . CYS A 1 72 ? 3.333 -12.070 14.981 1.00 92.25 72 CYS A C 1
ATOM 565 O O . CYS A 1 72 ? 3.945 -12.953 14.377 1.00 92.25 72 CYS A O 1
ATOM 567 N N . LEU A 1 73 ? 3.967 -11.058 15.584 1.00 94.81 73 LEU A N 1
ATOM 568 C CA . LEU A 1 73 ? 5.427 -10.954 15.646 1.00 94.81 73 LEU A CA 1
ATOM 569 C C . LEU A 1 73 ? 6.030 -12.089 16.472 1.00 94.81 73 LEU A C 1
ATOM 571 O O . LEU A 1 73 ? 6.979 -12.725 16.017 1.00 94.81 73 LEU A O 1
ATOM 575 N N . GLN A 1 74 ? 5.451 -12.390 17.633 1.00 92.94 74 GLN A N 1
ATOM 576 C CA . GLN A 1 74 ? 5.887 -13.491 18.481 1.00 92.94 74 GLN A CA 1
ATOM 577 C C . GLN A 1 74 ? 5.773 -14.830 17.744 1.00 92.94 74 GLN A C 1
ATOM 579 O O . GLN A 1 74 ? 6.743 -15.583 17.690 1.00 92.94 74 GLN A O 1
ATOM 584 N N . GLU A 1 75 ? 4.639 -15.110 17.099 1.00 90.50 75 GLU A N 1
ATOM 585 C CA . GLU A 1 75 ? 4.459 -16.318 16.290 1.00 90.50 75 GLU A CA 1
ATOM 586 C C . GLU A 1 75 ? 5.473 -16.399 15.145 1.00 90.50 75 GLU A C 1
ATOM 588 O O . GLU A 1 75 ? 6.025 -17.463 14.861 1.00 90.50 75 GLU A O 1
ATOM 593 N N . TYR A 1 76 ? 5.744 -15.281 14.473 1.00 90.06 76 TYR A N 1
ATOM 594 C CA . TYR A 1 76 ? 6.732 -15.220 13.404 1.00 90.06 76 TYR A CA 1
ATOM 595 C C . TYR A 1 76 ? 8.153 -15.495 13.911 1.00 90.06 76 TYR A C 1
ATOM 597 O O . TYR A 1 76 ? 8.894 -16.264 13.290 1.00 90.06 76 TYR A O 1
ATOM 605 N N . GLU A 1 77 ? 8.537 -14.911 15.045 1.00 92.25 77 GLU A N 1
ATOM 606 C CA . GLU A 1 77 ? 9.823 -15.166 15.692 1.00 92.25 77 GLU A CA 1
ATOM 607 C C . GLU A 1 77 ? 9.950 -16.615 16.154 1.00 92.25 77 GLU A C 1
ATOM 609 O O . GLU A 1 77 ? 10.975 -17.254 15.910 1.00 92.25 77 GLU A O 1
ATOM 614 N N . GLU A 1 78 ? 8.904 -17.174 16.759 1.00 89.25 78 GLU A N 1
ATOM 615 C CA . GLU A 1 78 ? 8.855 -18.586 17.121 1.00 89.25 78 GLU A CA 1
ATOM 616 C C . GLU A 1 78 ? 8.986 -19.478 15.885 1.00 89.25 78 GLU A C 1
ATOM 618 O O . GLU A 1 78 ? 9.763 -20.430 15.892 1.00 89.25 78 GLU A O 1
ATOM 623 N N . ARG A 1 79 ? 8.294 -19.162 14.784 1.00 83.88 79 ARG A N 1
ATOM 624 C CA . ARG A 1 79 ? 8.415 -19.895 13.513 1.00 83.88 79 ARG A CA 1
ATOM 625 C C . ARG A 1 79 ? 9.807 -19.793 12.898 1.00 83.88 79 ARG A C 1
ATOM 627 O O . ARG A 1 79 ? 10.238 -20.755 12.272 1.00 83.88 79 ARG A O 1
ATOM 634 N N . LYS A 1 80 ? 10.507 -18.668 13.067 1.00 83.69 80 LYS A N 1
ATOM 635 C CA . LYS A 1 80 ? 11.911 -18.511 12.655 1.00 83.69 80 LYS A CA 1
ATOM 636 C C . LYS A 1 80 ? 12.871 -19.322 13.520 1.00 83.69 80 LYS A C 1
ATOM 638 O O . LYS A 1 80 ? 13.825 -19.879 12.986 1.00 83.69 80 LYS A O 1
ATOM 643 N N . LYS A 1 81 ? 12.630 -19.366 14.834 1.00 82.25 81 LYS A N 1
ATOM 644 C CA . LYS A 1 81 ? 13.417 -20.158 15.794 1.00 82.25 81 LYS A CA 1
ATOM 645 C C . LYS A 1 81 ? 13.194 -21.657 15.606 1.00 82.25 81 LYS A C 1
ATOM 647 O O . LYS A 1 81 ? 14.104 -22.444 15.850 1.00 82.25 81 LYS A O 1
ATOM 652 N N . ARG A 1 82 ? 12.002 -22.067 15.158 1.00 75.25 82 ARG A N 1
ATOM 653 C CA . ARG A 1 82 ? 11.724 -23.464 14.815 1.00 75.25 82 ARG A CA 1
ATOM 654 C C . ARG A 1 82 ? 12.653 -23.883 13.668 1.00 75.25 82 ARG A C 1
ATOM 656 O O . ARG A 1 82 ? 12.650 -23.229 12.622 1.00 75.25 82 ARG A O 1
ATOM 663 N N . PRO A 1 83 ? 13.434 -24.968 13.823 1.00 75.00 83 PRO A N 1
ATOM 664 C CA . PRO A 1 83 ? 14.254 -25.465 12.730 1.00 75.00 83 PRO A CA 1
ATOM 665 C C . PRO A 1 83 ? 13.338 -25.744 11.538 1.00 75.00 83 PRO A C 1
ATOM 667 O O . PRO A 1 83 ? 12.281 -26.363 11.695 1.00 75.00 83 PRO A O 1
ATOM 670 N N . LYS A 1 84 ? 13.718 -25.268 10.342 1.00 66.88 84 LYS A N 1
ATOM 671 C CA . LYS A 1 84 ? 13.011 -25.623 9.107 1.00 66.88 84 LYS A CA 1
ATOM 672 C C . LYS A 1 84 ? 12.990 -27.145 9.050 1.00 66.88 84 LYS A C 1
ATOM 674 O O . LYS A 1 84 ? 14.044 -27.750 8.855 1.00 66.88 84 LYS A O 1
ATOM 679 N N . LYS A 1 85 ? 11.818 -27.759 9.245 1.00 59.81 85 LYS A N 1
ATOM 680 C CA . LYS A 1 85 ? 11.632 -29.186 8.991 1.00 59.81 85 LYS A CA 1
ATOM 681 C C . LYS A 1 85 ? 11.973 -29.385 7.516 1.00 59.81 85 LYS A C 1
ATOM 683 O O . LYS A 1 85 ? 11.158 -29.090 6.646 1.00 59.81 85 LYS A O 1
ATOM 688 N N . ARG A 1 86 ? 13.211 -29.798 7.221 1.00 54.22 86 ARG A N 1
ATOM 689 C CA . ARG A 1 86 ? 13.528 -30.421 5.937 1.00 54.22 86 ARG A CA 1
ATOM 690 C C . ARG A 1 86 ? 12.560 -31.587 5.859 1.00 54.22 86 ARG A C 1
ATOM 692 O O . ARG A 1 86 ? 12.543 -32.388 6.792 1.00 54.22 86 ARG A O 1
ATOM 699 N N . GLY A 1 87 ? 11.700 -31.587 4.845 1.00 57.47 87 GLY A N 1
ATOM 700 C CA . GLY A 1 87 ? 10.677 -32.602 4.627 1.00 57.47 87 GLY A CA 1
ATOM 701 C C . GLY A 1 87 ? 11.316 -33.975 4.482 1.00 57.47 87 GLY A C 1
ATOM 702 O O . GLY A 1 87 ? 11.549 -34.453 3.384 1.00 57.47 87 GLY A O 1
ATOM 703 N N . ARG A 1 88 ? 11.651 -34.588 5.610 1.00 55.88 88 ARG A N 1
ATOM 704 C CA . ARG A 1 88 ? 11.715 -36.029 5.742 1.00 55.88 88 ARG A CA 1
ATOM 705 C C . ARG A 1 88 ? 10.312 -36.473 6.101 1.00 55.88 88 ARG A C 1
ATOM 707 O O . ARG A 1 88 ? 9.639 -35.795 6.878 1.00 55.88 88 ARG A O 1
ATOM 714 N N . LEU A 1 89 ? 9.935 -37.622 5.556 1.00 54.88 89 LEU A N 1
ATOM 715 C CA . LEU A 1 89 ? 8.648 -38.320 5.652 1.00 54.88 89 LEU A CA 1
ATOM 716 C C . LEU A 1 89 ? 8.042 -38.425 7.076 1.00 54.88 89 LEU A C 1
ATOM 718 O O . LEU A 1 89 ? 6.897 -38.825 7.236 1.00 54.88 89 LEU A O 1
ATOM 722 N N . ASN A 1 90 ? 8.775 -38.019 8.117 1.00 52.47 90 ASN A N 1
ATOM 723 C CA . ASN A 1 90 ? 8.418 -38.128 9.528 1.00 52.47 90 ASN A CA 1
ATOM 724 C C . ASN A 1 90 ? 8.037 -36.760 10.140 1.00 52.47 90 ASN A C 1
ATOM 726 O O . ASN A 1 90 ? 8.348 -36.476 11.298 1.00 52.47 90 ASN A O 1
ATOM 730 N N . GLY A 1 91 ? 7.393 -35.876 9.371 1.00 53.62 91 GLY A N 1
ATOM 731 C CA . GLY A 1 91 ? 6.959 -34.552 9.840 1.00 53.62 91 GLY A CA 1
ATOM 732 C C . GLY A 1 91 ? 5.858 -34.580 10.913 1.00 53.62 91 GLY A C 1
ATOM 733 O O . GLY A 1 91 ? 5.776 -33.630 11.701 1.00 53.62 91 GLY A O 1
ATOM 734 N N . ASP A 1 92 ? 5.094 -35.676 10.981 1.00 55.56 92 ASP A N 1
ATOM 735 C CA . ASP A 1 92 ? 3.868 -35.818 11.786 1.00 55.56 92 ASP A CA 1
ATOM 736 C C . ASP A 1 92 ? 4.067 -36.514 13.142 1.00 55.56 92 ASP A C 1
ATOM 738 O O . ASP A 1 92 ? 3.103 -36.762 13.863 1.00 55.56 92 ASP A O 1
ATOM 742 N N . GLY A 1 93 ? 5.306 -36.853 13.516 1.00 55.09 93 GLY A N 1
ATOM 743 C CA . GLY A 1 93 ? 5.597 -37.432 14.836 1.00 55.09 93 GLY A CA 1
ATOM 744 C C . GLY A 1 93 ? 5.020 -38.833 15.078 1.00 55.09 93 GLY A C 1
ATOM 745 O O . GLY A 1 93 ? 5.046 -39.306 16.210 1.00 55.09 93 GLY A O 1
ATOM 746 N N . LYS A 1 94 ? 4.527 -39.521 14.041 1.00 52.88 94 LYS A N 1
ATOM 747 C CA . LYS A 1 94 ? 4.125 -40.931 14.121 1.00 52.88 94 LYS A CA 1
ATOM 748 C C . LYS A 1 94 ? 5.233 -41.822 13.551 1.00 52.88 94 LYS A C 1
ATOM 750 O O . LYS A 1 94 ? 5.465 -41.760 12.344 1.00 52.88 94 LYS A O 1
ATOM 755 N N . PRO A 1 95 ? 5.888 -42.682 14.352 1.00 49.28 95 PRO A N 1
ATOM 756 C CA . PRO A 1 95 ? 6.606 -43.825 13.811 1.00 49.28 95 PRO A CA 1
ATOM 757 C C . PRO A 1 95 ? 5.555 -44.823 13.318 1.00 49.28 95 PRO A C 1
ATOM 759 O O . PRO A 1 95 ? 5.050 -45.645 14.077 1.00 49.28 95 PRO A O 1
ATOM 762 N N . LYS A 1 96 ? 5.144 -44.702 12.055 1.00 55.41 96 LYS A N 1
ATOM 763 C CA . LYS A 1 96 ? 4.388 -45.773 11.410 1.00 55.41 96 LYS A CA 1
ATOM 764 C C . LYS A 1 96 ? 5.404 -46.794 10.923 1.00 55.41 96 LYS A C 1
ATOM 766 O O . LYS A 1 96 ? 6.219 -46.474 10.061 1.00 55.41 96 LYS A O 1
ATOM 771 N N . LEU A 1 97 ? 5.354 -47.993 11.501 1.00 58.00 97 LEU A N 1
ATOM 772 C CA . LEU A 1 97 ? 5.850 -49.204 10.856 1.00 58.00 97 LEU A CA 1
ATOM 773 C C . LEU A 1 97 ? 5.136 -49.301 9.500 1.00 58.00 97 LEU A C 1
ATOM 775 O O . LEU A 1 97 ? 4.024 -49.812 9.415 1.00 58.00 97 LEU A O 1
ATOM 779 N N . PHE A 1 98 ? 5.732 -48.726 8.463 1.00 56.81 98 PHE A N 1
ATOM 780 C CA . PHE A 1 98 ? 5.428 -49.107 7.098 1.00 56.81 98 PHE A CA 1
ATOM 781 C C . PHE A 1 98 ? 6.363 -50.262 6.777 1.00 56.81 98 PHE A C 1
ATOM 783 O O . PHE A 1 98 ? 7.579 -50.165 6.950 1.00 56.81 98 PHE A O 1
ATOM 790 N N . THR A 1 99 ? 5.769 -51.383 6.394 1.00 62.25 99 THR A N 1
ATOM 791 C CA . THR A 1 99 ? 6.447 -52.500 5.745 1.00 62.25 99 THR A CA 1
ATOM 792 C C . THR A 1 99 ? 7.359 -51.965 4.639 1.00 62.25 99 THR A C 1
ATOM 794 O O . THR A 1 99 ? 6.993 -51.035 3.923 1.00 62.25 99 THR A O 1
ATOM 797 N N . SER A 1 100 ? 8.575 -52.514 4.573 1.00 67.25 100 SER A N 1
ATOM 798 C CA . SER A 1 100 ? 9.737 -51.981 3.844 1.00 67.25 100 SER A CA 1
ATOM 799 C C . SER A 1 100 ? 9.431 -51.441 2.438 1.00 67.25 100 SER A C 1
ATOM 801 O O . SER A 1 100 ? 9.958 -50.395 2.066 1.00 67.25 100 SER A O 1
ATOM 803 N N . ASP A 1 101 ? 8.550 -52.095 1.683 1.00 73.38 101 ASP A N 1
ATOM 804 C CA . ASP A 1 101 ? 8.348 -51.804 0.261 1.00 73.38 101 ASP A CA 1
ATOM 805 C C . ASP A 1 101 ? 7.504 -50.537 0.022 1.00 73.38 101 ASP A C 1
ATOM 807 O O . ASP A 1 101 ? 7.941 -49.634 -0.693 1.00 73.38 101 ASP A O 1
ATOM 811 N N . GLU A 1 102 ? 6.374 -50.372 0.717 1.00 69.38 102 GLU A N 1
ATOM 812 C CA . GLU A 1 102 ? 5.519 -49.172 0.605 1.00 69.38 102 GLU A CA 1
ATOM 813 C C . GLU A 1 102 ? 6.256 -47.892 1.035 1.00 69.38 102 GLU A C 1
ATOM 815 O O . GLU A 1 102 ? 6.070 -46.813 0.465 1.00 69.38 102 GLU A O 1
ATOM 820 N N . PHE A 1 103 ? 7.140 -47.999 2.034 1.00 70.38 103 PHE A N 1
ATOM 821 C CA . PHE A 1 103 ? 7.979 -46.880 2.459 1.00 70.38 103 PHE A CA 1
ATOM 822 C C . PHE A 1 103 ? 8.977 -46.482 1.371 1.00 70.38 103 PHE A C 1
ATOM 824 O O . PHE A 1 103 ? 9.177 -45.288 1.131 1.00 70.38 103 PHE A O 1
ATOM 831 N N . THR A 1 104 ? 9.601 -47.461 0.708 1.00 73.94 104 THR A N 1
ATOM 832 C CA . THR A 1 104 ? 10.548 -47.176 -0.375 1.00 73.94 104 THR A CA 1
ATOM 833 C C . THR A 1 104 ? 9.861 -46.516 -1.564 1.00 73.94 104 THR A C 1
ATOM 835 O O . THR A 1 104 ? 10.395 -45.540 -2.090 1.00 73.94 104 THR A O 1
ATOM 838 N N . GLU A 1 105 ? 8.651 -46.948 -1.925 1.00 78.75 105 GLU A N 1
ATOM 839 C CA . GLU A 1 105 ? 7.864 -46.323 -2.991 1.00 78.75 105 GLU A CA 1
ATOM 840 C C . GLU A 1 105 ? 7.481 -44.878 -2.648 1.00 78.75 105 GLU A C 1
ATOM 842 O O . GLU A 1 105 ? 7.692 -43.968 -3.454 1.00 78.75 105 GLU A O 1
ATOM 847 N N . HIS A 1 106 ? 6.997 -44.623 -1.429 1.00 75.44 106 HIS A N 1
ATOM 848 C CA . HIS A 1 106 ? 6.661 -43.268 -0.989 1.00 75.44 106 HIS A CA 1
ATOM 849 C C . HIS A 1 106 ? 7.882 -42.347 -0.879 1.00 75.44 106 HIS A C 1
ATOM 851 O O . HIS A 1 106 ? 7.796 -41.169 -1.237 1.00 75.44 106 HIS A O 1
ATOM 857 N N . ALA A 1 107 ? 9.023 -42.861 -0.414 1.00 75.94 107 ALA A N 1
ATOM 858 C CA . ALA A 1 107 ? 10.268 -42.104 -0.361 1.00 75.94 107 ALA A CA 1
ATOM 859 C C . ALA A 1 107 ? 10.754 -41.729 -1.771 1.00 75.94 107 ALA A C 1
ATOM 861 O O . ALA A 1 107 ? 11.086 -40.567 -2.007 1.00 75.94 107 ALA A O 1
ATOM 862 N N . GLN A 1 108 ? 10.711 -42.673 -2.718 1.00 80.56 108 GLN A N 1
ATOM 863 C CA . GLN A 1 108 ? 11.054 -42.423 -4.120 1.00 80.56 108 GLN A CA 1
ATOM 864 C C . GLN A 1 108 ? 10.091 -41.432 -4.783 1.00 80.56 108 GLN A C 1
ATOM 866 O O . GLN A 1 108 ? 10.532 -40.556 -5.524 1.00 80.56 108 GLN A O 1
ATOM 871 N N . ALA A 1 109 ? 8.785 -41.531 -4.519 1.00 80.75 109 ALA A N 1
ATOM 872 C CA . ALA A 1 109 ? 7.794 -40.596 -5.048 1.00 80.75 109 ALA A CA 1
ATOM 873 C C . ALA A 1 109 ? 8.023 -39.168 -4.528 1.00 80.75 109 ALA A C 1
ATOM 875 O O . ALA A 1 109 ? 7.993 -38.217 -5.306 1.00 80.75 109 ALA A O 1
ATOM 876 N N . HIS A 1 110 ? 8.316 -39.015 -3.235 1.00 74.75 110 HIS A N 1
ATOM 877 C CA . HIS A 1 110 ? 8.609 -37.713 -2.638 1.00 74.75 110 HIS A CA 1
ATOM 878 C C . HIS A 1 110 ? 9.928 -37.115 -3.158 1.00 74.75 110 HIS A C 1
ATOM 880 O O . HIS A 1 110 ? 10.015 -35.907 -3.366 1.00 74.75 110 HIS A O 1
ATOM 886 N N . GLU A 1 111 ? 10.960 -37.935 -3.375 1.00 79.94 111 GLU A N 1
ATOM 887 C CA . GLU A 1 111 ? 12.231 -37.484 -3.955 1.00 79.94 111 GLU A CA 1
ATOM 888 C C . GLU A 1 111 ? 12.068 -37.053 -5.417 1.00 79.94 111 GLU A C 1
ATOM 890 O O . GLU A 1 111 ? 12.549 -35.985 -5.792 1.00 79.94 111 GLU A O 1
ATOM 895 N N . LYS A 1 112 ? 11.306 -37.813 -6.215 1.00 82.88 112 LYS A N 1
ATOM 896 C CA . LYS A 1 112 ? 10.932 -37.418 -7.581 1.00 82.88 112 LYS A CA 1
ATOM 897 C C . LYS A 1 112 ? 10.159 -36.103 -7.591 1.00 82.88 112 LYS A C 1
ATOM 899 O O . LYS A 1 112 ? 10.550 -35.181 -8.291 1.00 82.88 112 LYS A O 1
ATOM 904 N N . GLU A 1 113 ? 9.137 -35.962 -6.748 1.00 79.75 113 GLU A N 1
ATOM 905 C CA . GLU A 1 113 ? 8.352 -34.725 -6.674 1.00 79.75 113 GLU A CA 1
ATOM 906 C C . GLU A 1 113 ? 9.201 -33.522 -6.220 1.00 79.75 113 GLU A C 1
ATOM 908 O O . GLU A 1 113 ? 9.005 -32.397 -6.689 1.00 79.75 113 GLU A O 1
ATOM 913 N N . ALA A 1 114 ? 10.150 -33.730 -5.302 1.00 77.94 114 ALA A N 1
ATOM 914 C CA . ALA A 1 114 ? 11.087 -32.692 -4.889 1.00 77.94 114 ALA A CA 1
ATOM 915 C C . ALA A 1 114 ? 12.008 -32.274 -6.046 1.00 77.94 114 ALA A C 1
ATOM 917 O O . ALA A 1 114 ? 12.145 -31.074 -6.294 1.00 77.94 114 ALA A O 1
ATOM 918 N N . ASN A 1 115 ? 12.564 -33.241 -6.782 1.00 83.94 115 ASN A N 1
ATOM 919 C CA . ASN A 1 115 ? 13.412 -32.987 -7.945 1.00 83.94 115 ASN A CA 1
ATOM 920 C C . ASN A 1 115 ? 12.633 -32.275 -9.060 1.00 83.94 115 ASN A C 1
ATOM 922 O O . ASN A 1 115 ? 13.070 -31.224 -9.522 1.00 83.94 115 ASN A O 1
ATOM 926 N N . ASP A 1 116 ? 11.427 -32.736 -9.400 1.00 83.81 116 ASP A N 1
ATOM 927 C CA . ASP A 1 116 ? 10.565 -32.112 -10.412 1.00 83.81 116 ASP A CA 1
ATOM 928 C C . ASP A 1 116 ? 10.227 -30.654 -10.051 1.00 83.81 116 ASP A C 1
ATOM 930 O O . ASP A 1 116 ? 10.214 -29.758 -10.903 1.00 83.81 116 ASP A O 1
ATOM 934 N N . LYS A 1 117 ? 9.981 -30.371 -8.763 1.00 80.25 117 LYS A N 1
ATOM 935 C CA . LYS A 1 117 ? 9.751 -29.002 -8.269 1.00 80.25 117 LYS A CA 1
ATOM 936 C C . LYS A 1 117 ? 10.999 -28.132 -8.389 1.00 80.25 117 LYS A C 1
ATOM 938 O O . LYS A 1 117 ? 10.875 -26.947 -8.720 1.00 80.25 117 LYS A O 1
ATOM 943 N N . GLU A 1 118 ? 12.179 -28.673 -8.100 1.00 82.44 118 GLU A N 1
ATOM 944 C CA . GLU A 1 118 ? 13.442 -27.951 -8.255 1.00 82.44 118 GLU A CA 1
ATOM 945 C C . GLU A 1 118 ? 13.759 -27.674 -9.727 1.00 82.44 118 GLU A C 1
ATOM 947 O O . GLU A 1 118 ? 14.077 -26.531 -10.070 1.00 82.44 118 GLU A O 1
ATOM 952 N N . GLU A 1 119 ? 13.567 -28.653 -10.608 1.00 86.62 119 GLU A N 1
ATOM 953 C CA . GLU A 1 119 ? 13.736 -28.502 -12.052 1.00 86.62 119 GLU A CA 1
ATOM 954 C C . GLU A 1 119 ? 12.756 -27.477 -12.627 1.00 86.62 119 GLU A C 1
ATOM 956 O O . GLU A 1 119 ? 13.170 -26.529 -13.299 1.00 86.62 119 GLU A O 1
ATOM 961 N N . ALA A 1 120 ? 11.467 -27.562 -12.286 1.00 87.38 120 ALA A N 1
ATOM 962 C CA . ALA A 1 120 ? 10.472 -26.582 -12.715 1.00 87.38 120 ALA A CA 1
ATOM 963 C C . ALA A 1 120 ? 10.824 -25.164 -12.237 1.00 87.38 120 ALA A C 1
ATOM 965 O O . ALA A 1 120 ? 10.650 -24.181 -12.968 1.00 87.38 120 ALA A O 1
ATOM 966 N N . LYS A 1 121 ? 11.352 -25.029 -11.015 1.00 86.94 121 LYS A N 1
ATOM 967 C CA . LYS A 1 121 ? 11.821 -23.744 -10.487 1.00 86.94 121 LYS A CA 1
ATOM 968 C C . LYS A 1 121 ? 13.055 -23.243 -11.239 1.00 86.94 121 LYS A C 1
ATOM 970 O O . LYS A 1 121 ? 13.132 -22.046 -11.523 1.00 86.94 121 LYS A O 1
ATOM 975 N N . ALA A 1 122 ? 13.985 -24.127 -11.591 1.00 89.75 122 ALA A N 1
ATOM 976 C CA . ALA A 1 122 ? 15.161 -23.790 -12.384 1.00 89.75 122 ALA A CA 1
ATOM 977 C C . ALA A 1 122 ? 14.774 -23.335 -13.801 1.00 89.75 122 ALA A C 1
ATOM 979 O O . ALA A 1 122 ? 15.250 -22.294 -14.257 1.00 89.75 122 ALA A O 1
ATOM 980 N N . VAL A 1 123 ? 13.842 -24.033 -14.460 1.00 89.81 123 VAL A N 1
ATOM 981 C CA . VAL A 1 123 ? 13.305 -23.664 -15.781 1.00 89.81 123 VAL A CA 1
ATOM 982 C C . VAL A 1 123 ? 12.655 -22.281 -15.738 1.00 89.81 123 VAL A C 1
ATOM 984 O O . VAL A 1 123 ? 13.011 -21.412 -16.538 1.00 89.81 123 VAL A O 1
ATOM 987 N N . ARG A 1 124 ? 11.778 -22.021 -14.756 1.00 86.31 124 ARG A N 1
ATOM 988 C CA . ARG A 1 124 ? 11.166 -20.691 -14.560 1.00 86.31 124 ARG A CA 1
ATOM 989 C C . ARG A 1 124 ? 12.217 -19.614 -14.297 1.00 86.31 124 ARG A C 1
ATOM 991 O O . ARG A 1 124 ? 12.142 -18.523 -14.859 1.00 86.31 124 ARG A O 1
ATOM 998 N N . GLY A 1 125 ? 13.217 -19.921 -13.471 1.00 88.44 125 GLY A N 1
ATOM 999 C CA . GLY A 1 125 ? 14.331 -19.018 -13.190 1.00 88.44 125 GLY A CA 1
ATOM 1000 C C . GLY A 1 125 ? 15.124 -18.659 -14.447 1.00 88.44 125 GLY A C 1
ATOM 1001 O O . GLY A 1 125 ? 15.457 -17.493 -14.655 1.00 88.44 125 GLY A O 1
ATOM 1002 N N . ASN A 1 126 ? 15.386 -19.632 -15.317 1.00 90.38 126 ASN A N 1
ATOM 1003 C CA . ASN A 1 126 ? 16.108 -19.422 -16.569 1.00 90.38 126 ASN A CA 1
ATOM 1004 C C . ASN A 1 126 ? 15.283 -18.632 -17.596 1.00 90.38 126 ASN A C 1
ATOM 1006 O O . ASN A 1 126 ? 15.829 -17.730 -18.230 1.00 90.38 126 ASN A O 1
ATOM 1010 N N . ALA A 1 127 ? 13.979 -18.902 -17.720 1.00 89.06 127 ALA A N 1
ATOM 1011 C CA . ALA A 1 127 ? 13.077 -18.112 -18.562 1.00 89.06 127 ALA A CA 1
ATOM 1012 C C . ALA A 1 127 ? 13.045 -16.638 -18.123 1.00 89.06 127 ALA A C 1
ATOM 1014 O O . ALA A 1 127 ? 13.233 -15.737 -18.940 1.00 89.06 127 ALA A O 1
ATOM 1015 N N . MET A 1 128 ? 12.935 -16.389 -16.814 1.00 91.38 128 MET A N 1
ATOM 1016 C CA . MET A 1 128 ? 12.946 -15.033 -16.261 1.00 91.38 128 MET A CA 1
ATOM 1017 C C . MET A 1 128 ? 14.275 -14.305 -16.513 1.00 91.38 128 MET A C 1
ATOM 1019 O O . MET A 1 128 ? 14.276 -13.115 -16.825 1.00 91.38 128 MET A O 1
ATOM 1023 N N . LYS A 1 129 ? 15.415 -15.005 -16.412 1.00 93.06 129 LYS A N 1
ATOM 1024 C CA . LYS A 1 129 ? 16.733 -14.431 -16.738 1.00 93.06 129 LYS A CA 1
ATOM 1025 C C . LYS A 1 129 ? 16.819 -14.010 -18.205 1.00 93.06 129 LYS A C 1
ATOM 1027 O O . LYS A 1 129 ? 17.269 -12.901 -18.478 1.00 93.06 129 LYS A O 1
ATOM 1032 N N . LYS A 1 130 ? 16.362 -14.862 -19.131 1.00 92.81 130 LYS A N 1
ATOM 1033 C CA . LYS A 1 130 ? 16.336 -14.553 -20.571 1.00 92.81 130 LYS A CA 1
ATOM 1034 C C . LYS A 1 130 ? 15.437 -13.354 -20.870 1.00 92.81 130 LYS A C 1
ATOM 1036 O O . LYS A 1 130 ? 15.868 -12.431 -21.551 1.00 92.81 130 LYS A O 1
ATOM 1041 N N . TYR A 1 131 ? 14.232 -13.330 -20.300 1.00 92.56 131 TYR A N 1
ATOM 1042 C CA . TYR A 1 131 ? 13.314 -12.201 -20.443 1.00 92.56 131 TYR A CA 1
ATOM 1043 C C . TYR A 1 131 ? 13.918 -10.899 -19.908 1.00 92.56 131 TYR A C 1
ATOM 1045 O O . TYR A 1 131 ? 13.841 -9.863 -20.564 1.00 92.56 131 TYR A O 1
ATOM 1053 N N . LYS A 1 132 ? 14.563 -10.946 -18.735 1.00 93.12 132 LYS A N 1
ATOM 1054 C CA . LYS A 1 132 ? 15.219 -9.774 -18.151 1.00 93.12 132 LYS A CA 1
ATOM 1055 C C . LYS A 1 132 ? 16.329 -9.239 -19.059 1.00 93.12 132 LYS A C 1
ATOM 1057 O O . LYS A 1 132 ? 16.350 -8.042 -19.316 1.00 93.12 132 LYS A O 1
ATOM 1062 N N . ALA A 1 133 ? 17.187 -10.116 -19.582 1.00 93.56 133 ALA A N 1
ATOM 1063 C CA . ALA A 1 133 ? 18.241 -9.725 -20.516 1.00 93.56 133 ALA A CA 1
ATOM 1064 C C . ALA A 1 133 ? 17.664 -9.070 -21.786 1.00 93.56 133 ALA A C 1
ATOM 1066 O O . ALA A 1 133 ? 18.071 -7.967 -22.140 1.00 93.56 133 ALA A O 1
ATOM 1067 N N . ALA A 1 134 ? 16.646 -9.685 -22.399 1.00 93.19 134 ALA A N 1
ATOM 1068 C CA . ALA A 1 134 ? 15.974 -9.129 -23.576 1.00 93.19 134 ALA A CA 1
ATOM 1069 C C . ALA A 1 134 ? 15.315 -7.766 -23.290 1.00 93.19 134 ALA A C 1
ATOM 1071 O O . ALA A 1 134 ? 15.350 -6.860 -24.121 1.00 93.19 134 ALA A O 1
ATOM 1072 N N . MET A 1 135 ? 14.727 -7.592 -22.103 1.00 94.75 135 MET A N 1
ATOM 1073 C CA . MET A 1 135 ? 14.147 -6.316 -21.679 1.00 94.75 135 MET A CA 1
ATOM 1074 C C . MET A 1 135 ? 15.200 -5.231 -21.452 1.00 94.75 135 MET A C 1
ATOM 1076 O O . MET A 1 135 ? 14.946 -4.072 -21.781 1.00 94.75 135 MET A O 1
ATOM 1080 N N . ASP A 1 136 ? 16.360 -5.580 -20.900 1.00 93.12 136 ASP A N 1
ATOM 1081 C CA . ASP A 1 136 ? 17.454 -4.631 -20.688 1.00 93.12 136 ASP A CA 1
ATOM 1082 C C . ASP A 1 136 ? 18.062 -4.179 -22.030 1.00 93.12 136 ASP A C 1
ATOM 1084 O O . ASP A 1 136 ? 18.324 -2.991 -22.217 1.00 93.12 136 ASP A O 1
ATOM 1088 N N . GLU A 1 137 ? 18.206 -5.085 -23.001 1.00 92.75 137 GLU A N 1
ATOM 1089 C CA . GLU A 1 137 ? 18.609 -4.748 -24.376 1.00 92.75 137 GLU A CA 1
ATOM 1090 C C . GLU A 1 137 ? 17.575 -3.869 -25.090 1.00 92.75 137 GLU A C 1
ATOM 1092 O O . GLU A 1 137 ? 17.932 -2.873 -25.725 1.00 92.75 137 GLU A O 1
ATOM 1097 N N . TRP A 1 138 ? 16.285 -4.193 -24.950 1.00 95.25 138 TRP A N 1
ATOM 1098 C CA . TRP A 1 138 ? 15.204 -3.394 -25.527 1.00 95.25 138 TRP A CA 1
ATOM 1099 C C . TRP A 1 138 ? 15.197 -1.966 -24.971 1.00 95.25 138 TRP A C 1
ATOM 1101 O O . TRP A 1 138 ? 15.095 -1.020 -25.748 1.00 95.25 138 TRP A O 1
ATOM 1111 N N . LYS A 1 139 ? 15.375 -1.790 -23.653 1.00 93.31 139 LYS A N 1
ATOM 1112 C CA . LYS A 1 139 ? 15.438 -0.460 -23.020 1.00 93.31 139 LYS A CA 1
ATOM 1113 C C . LYS A 1 139 ? 16.580 0.393 -23.564 1.00 93.31 139 LYS A C 1
ATOM 1115 O O . LYS A 1 139 ? 16.337 1.539 -23.922 1.00 93.31 139 LYS A O 1
ATOM 1120 N N . LYS A 1 140 ? 17.786 -0.170 -23.681 1.00 92.44 140 LYS A N 1
ATOM 1121 C CA . LYS A 1 140 ? 18.941 0.548 -24.249 1.00 92.44 140 LYS A CA 1
ATOM 1122 C C . LYS A 1 140 ? 18.659 1.016 -25.677 1.00 92.44 140 LYS A C 1
ATOM 1124 O O . LYS A 1 140 ? 18.853 2.181 -26.000 1.00 92.44 140 LYS A O 1
ATOM 1129 N N . GLY A 1 141 ? 18.116 0.128 -26.514 1.00 91.06 141 GLY A N 1
ATOM 1130 C CA . GLY A 1 141 ? 17.741 0.493 -27.882 1.00 91.06 141 GLY A CA 1
ATOM 1131 C C . GLY A 1 141 ? 16.631 1.549 -27.951 1.00 91.06 141 GLY A C 1
ATOM 1132 O O . GLY A 1 141 ? 16.608 2.361 -28.875 1.00 91.06 141 GLY A O 1
ATOM 1133 N N . GLU A 1 142 ? 15.714 1.553 -26.984 1.00 92.38 142 GLU A N 1
ATOM 1134 C CA . GLU A 1 142 ? 14.642 2.543 -26.881 1.00 92.38 142 GLU A C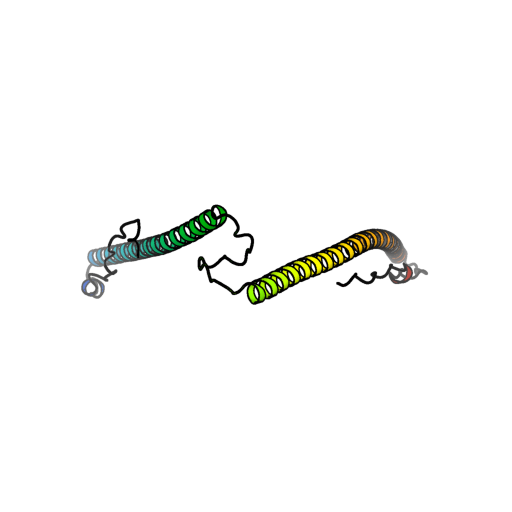A 1
ATOM 1135 C C . GLU A 1 142 ? 15.179 3.927 -26.486 1.00 92.38 142 GLU A C 1
ATOM 1137 O O . GLU A 1 142 ? 14.742 4.935 -27.046 1.00 92.38 142 GLU A O 1
ATOM 1142 N N . GLU A 1 143 ? 16.145 3.977 -25.566 1.00 91.25 143 GLU A N 1
ATOM 1143 C CA . GLU A 1 143 ? 16.853 5.196 -25.155 1.00 91.25 143 GLU A CA 1
ATOM 1144 C C . GLU A 1 143 ? 17.615 5.824 -26.327 1.00 91.25 143 GLU A C 1
ATOM 1146 O O . GLU A 1 143 ? 17.407 7.003 -26.628 1.00 91.25 143 GLU A O 1
ATOM 1151 N N . ASP A 1 144 ? 18.402 5.029 -27.058 1.00 90.94 144 ASP A N 1
ATOM 1152 C CA . ASP A 1 144 ? 19.134 5.492 -28.243 1.00 90.94 144 ASP A CA 1
ATOM 1153 C C . ASP A 1 144 ? 18.185 6.061 -29.305 1.00 90.94 144 ASP A C 1
ATOM 1155 O O . ASP A 1 144 ? 18.396 7.152 -29.845 1.00 90.94 144 ASP A O 1
ATOM 1159 N N . ARG A 1 145 ? 17.079 5.356 -29.567 1.00 92.75 145 ARG A N 1
ATOM 1160 C CA . ARG A 1 145 ? 16.063 5.799 -30.523 1.00 92.75 145 ARG A CA 1
ATOM 1161 C C . ARG A 1 145 ? 15.401 7.103 -30.083 1.00 92.75 145 ARG A C 1
ATOM 1163 O O . ARG A 1 145 ? 15.159 7.986 -30.907 1.00 92.75 145 ARG A O 1
ATOM 1170 N N . MET A 1 146 ? 15.068 7.240 -28.797 1.00 91.12 146 MET A N 1
ATOM 1171 C CA . MET A 1 146 ? 14.525 8.494 -28.266 1.00 91.12 146 MET A CA 1
ATOM 1172 C C . MET A 1 146 ? 15.511 9.645 -28.463 1.00 91.12 146 MET A C 1
ATOM 1174 O O . MET A 1 146 ? 15.093 10.692 -28.948 1.00 91.12 146 MET A O 1
ATOM 1178 N N . ALA A 1 147 ? 16.802 9.436 -28.199 1.00 92.69 147 ALA A N 1
ATOM 1179 C CA . ALA A 1 147 ? 17.828 10.453 -28.411 1.00 92.69 147 ALA A CA 1
ATOM 1180 C C . ALA A 1 147 ? 17.963 10.860 -29.890 1.00 92.69 147 ALA A C 1
ATOM 1182 O O . ALA A 1 147 ? 18.061 12.048 -30.203 1.00 92.69 147 ALA A O 1
ATOM 1183 N N . ILE A 1 148 ? 17.925 9.903 -30.824 1.00 92.06 148 ILE A N 1
ATOM 1184 C CA . ILE A 1 148 ? 17.954 10.193 -32.269 1.00 92.06 148 ILE A CA 1
ATOM 1185 C C . ILE A 1 148 ? 16.710 10.980 -32.692 1.00 92.06 148 ILE A C 1
ATOM 1187 O O . ILE A 1 148 ? 16.816 11.975 -33.417 1.00 92.06 148 ILE A O 1
ATOM 1191 N N . ASN A 1 149 ? 15.533 10.556 -32.234 1.00 92.62 149 ASN A N 1
ATOM 1192 C CA . ASN A 1 149 ? 14.277 11.233 -32.535 1.00 92.62 149 ASN A CA 1
ATOM 1193 C C . ASN A 1 149 ? 14.233 12.643 -31.942 1.00 92.62 149 ASN A C 1
ATOM 1195 O O . ASN A 1 149 ? 13.701 13.542 -32.589 1.00 92.62 149 ASN A O 1
ATOM 1199 N N . GLU A 1 150 ? 14.822 12.858 -30.769 1.00 93.00 150 GLU A N 1
ATOM 1200 C CA . GLU A 1 150 ? 14.917 14.184 -30.164 1.00 93.00 150 GLU A CA 1
ATOM 1201 C C . GLU A 1 150 ? 15.786 15.113 -31.015 1.00 93.00 150 GLU A C 1
ATOM 1203 O O . GLU A 1 150 ? 15.315 16.164 -31.438 1.00 93.00 150 GLU A O 1
ATOM 1208 N N . ARG A 1 151 ? 16.975 14.670 -31.443 1.00 92.62 151 ARG A N 1
ATOM 1209 C CA . ARG A 1 151 ? 17.817 15.445 -32.378 1.00 92.62 151 ARG A CA 1
ATOM 1210 C C . ARG A 1 151 ? 17.099 15.759 -33.694 1.00 92.62 151 ARG A C 1
ATOM 1212 O O . ARG A 1 151 ? 17.276 16.830 -34.275 1.00 92.62 151 ARG A O 1
ATOM 1219 N N . LYS A 1 152 ? 16.294 14.823 -34.214 1.00 91.56 152 LYS A N 1
ATOM 1220 C CA . LYS A 1 152 ? 15.472 15.044 -35.419 1.00 91.56 152 LYS A CA 1
ATOM 1221 C C . LYS A 1 152 ? 14.383 16.093 -35.166 1.00 91.56 152 LYS A C 1
ATOM 1223 O O . LYS A 1 152 ? 14.177 16.963 -36.014 1.00 91.56 152 LYS A O 1
ATOM 1228 N N . LYS A 1 153 ? 13.730 16.060 -34.000 1.00 90.88 153 LYS A N 1
ATOM 1229 C CA . LYS A 1 153 ? 12.745 17.070 -33.581 1.00 90.88 153 LYS A CA 1
ATOM 1230 C C . LYS A 1 153 ? 13.374 18.444 -33.374 1.00 90.88 153 LYS A C 1
ATOM 1232 O O . LYS A 1 153 ? 12.785 19.421 -33.820 1.00 90.88 153 LYS A O 1
ATOM 1237 N N . GLU A 1 154 ? 14.562 18.530 -32.784 1.00 92.44 154 GLU A N 1
ATOM 1238 C CA . GLU A 1 154 ? 15.307 19.787 -32.631 1.00 92.44 154 GLU A CA 1
ATOM 1239 C C . GLU A 1 154 ? 15.606 20.417 -33.997 1.00 92.44 154 GLU A C 1
ATOM 1241 O O . GLU A 1 154 ? 15.321 21.593 -34.223 1.00 92.44 154 GLU A O 1
ATOM 1246 N N . LYS A 1 155 ? 16.085 19.621 -34.965 1.00 92.06 155 LYS A N 1
ATOM 1247 C CA . LYS A 1 155 ? 16.294 20.089 -36.348 1.00 92.06 155 LYS A CA 1
ATOM 1248 C C . LYS A 1 155 ? 14.997 20.579 -36.995 1.00 92.06 155 LYS A C 1
ATOM 1250 O O . LYS A 1 155 ? 15.010 21.579 -37.717 1.00 92.06 155 LYS A O 1
ATOM 1255 N N . TYR A 1 156 ? 13.884 19.889 -36.749 1.00 92.69 156 TYR A N 1
ATOM 1256 C CA . TYR A 1 156 ? 12.566 20.323 -37.207 1.00 92.69 156 TYR A CA 1
ATOM 1257 C C . TYR A 1 156 ? 12.166 21.661 -36.579 1.00 92.69 156 TYR A C 1
ATOM 1259 O O . TYR A 1 156 ? 11.821 22.587 -37.312 1.00 92.69 156 TYR A O 1
ATOM 1267 N N . GLN A 1 157 ? 12.269 21.792 -35.255 1.00 92.06 157 GLN A N 1
ATOM 1268 C CA . GLN A 1 157 ? 11.956 23.030 -34.542 1.00 92.06 157 GLN A CA 1
ATOM 1269 C C . GLN A 1 157 ? 12.813 24.194 -35.040 1.00 92.06 157 GLN A C 1
ATOM 1271 O O . GLN A 1 157 ? 12.272 25.256 -35.331 1.00 92.06 157 GLN A O 1
ATOM 1276 N N . HIS A 1 158 ? 14.114 23.979 -35.247 1.00 92.62 158 HIS A N 1
ATOM 1277 C CA . HIS A 1 158 ? 15.008 24.988 -35.807 1.00 92.62 158 HIS A CA 1
ATOM 1278 C C . HIS A 1 158 ? 14.572 25.434 -37.214 1.00 92.62 158 HIS A C 1
ATOM 1280 O O . HIS A 1 158 ? 14.498 26.631 -37.491 1.00 92.62 158 HIS A O 1
ATOM 1286 N N . ARG A 1 159 ? 14.226 24.500 -38.117 1.00 91.38 159 ARG A N 1
ATOM 1287 C CA . ARG A 1 159 ? 13.719 24.861 -39.459 1.00 91.38 159 ARG A CA 1
ATOM 1288 C C . ARG A 1 159 ? 12.369 25.573 -39.404 1.00 91.38 159 ARG A C 1
ATOM 1290 O O . ARG A 1 159 ? 12.127 26.453 -40.226 1.00 91.38 159 ARG A O 1
ATOM 1297 N N . VAL A 1 160 ? 11.489 25.201 -38.475 1.00 92.88 160 VAL A N 1
ATOM 1298 C CA . VAL A 1 160 ? 10.205 25.886 -38.282 1.00 92.88 160 VAL A CA 1
ATOM 1299 C C . VAL A 1 160 ? 10.422 27.300 -37.753 1.00 92.88 160 VAL A C 1
ATOM 1301 O O . VAL A 1 160 ? 9.825 28.220 -38.297 1.00 92.88 160 VAL A O 1
ATOM 1304 N N . ALA A 1 161 ? 11.308 27.491 -36.775 1.00 92.69 161 ALA A N 1
ATOM 1305 C CA . ALA A 1 161 ? 11.642 28.807 -36.239 1.00 92.69 161 ALA A CA 1
ATOM 1306 C C . ALA A 1 161 ? 12.241 29.725 -37.317 1.00 92.69 161 ALA A C 1
ATOM 1308 O O . ALA A 1 161 ? 11.797 30.861 -37.466 1.00 92.69 161 ALA A O 1
ATOM 1309 N N . ALA A 1 162 ? 13.173 29.216 -38.132 1.00 91.94 162 ALA A N 1
ATOM 1310 C CA . ALA A 1 162 ? 13.721 29.959 -39.269 1.00 91.94 162 ALA A CA 1
ATOM 1311 C C . ALA A 1 162 ? 12.629 30.351 -40.280 1.00 91.94 162 ALA A C 1
ATOM 1313 O O . ALA A 1 162 ? 12.594 31.481 -40.760 1.00 91.94 162 ALA A O 1
ATOM 1314 N N . TRP A 1 163 ? 11.692 29.440 -40.562 1.00 93.00 163 TRP A N 1
ATOM 1315 C CA . TRP A 1 163 ? 10.549 29.734 -41.425 1.00 93.00 163 TRP A CA 1
ATOM 1316 C C . TRP A 1 163 ? 9.594 30.771 -40.810 1.00 93.00 163 TRP A C 1
ATOM 1318 O O . TRP A 1 163 ? 9.069 31.615 -41.528 1.00 93.00 163 TRP A O 1
ATOM 1328 N N . GLU A 1 164 ? 9.356 30.743 -39.496 1.00 91.38 164 GLU A N 1
ATOM 1329 C CA . GLU A 1 164 ? 8.496 31.719 -38.810 1.00 91.38 164 GLU A CA 1
ATOM 1330 C C . GLU A 1 164 ? 9.133 33.114 -38.747 1.00 91.38 164 GLU A C 1
ATOM 1332 O O . GLU A 1 164 ? 8.424 34.110 -38.927 1.00 91.38 164 GLU A O 1
ATOM 1337 N N . ALA A 1 165 ? 10.456 33.195 -38.579 1.00 90.81 165 ALA A N 1
ATOM 1338 C CA . ALA A 1 165 ? 11.212 34.441 -38.664 1.00 90.81 165 ALA A CA 1
ATOM 1339 C C . ALA A 1 165 ? 11.127 35.054 -40.074 1.00 90.81 165 ALA A C 1
ATOM 1341 O O . ALA A 1 165 ? 10.693 36.198 -40.215 1.00 90.81 165 ALA A O 1
ATOM 1342 N N . GLU A 1 166 ? 11.418 34.265 -41.114 1.00 89.25 166 GLU A N 1
ATOM 1343 C CA . GLU A 1 166 ? 11.319 34.685 -42.521 1.00 89.25 166 GLU A CA 1
ATOM 1344 C C . GLU A 1 166 ? 9.886 35.098 -42.886 1.00 89.25 166 GLU A C 1
ATOM 1346 O O . GLU A 1 166 ? 9.654 36.119 -43.528 1.00 89.25 166 GLU A O 1
ATOM 1351 N N . ARG A 1 167 ? 8.882 34.342 -42.423 1.00 90.94 167 ARG A N 1
ATOM 1352 C CA . ARG A 1 167 ? 7.469 34.683 -42.628 1.00 90.94 167 ARG A CA 1
ATOM 1353 C C . ARG A 1 167 ? 7.120 36.037 -42.024 1.00 90.94 167 ARG A C 1
ATOM 1355 O O . ARG A 1 167 ? 6.330 36.780 -42.608 1.00 90.94 167 ARG A O 1
ATOM 1362 N N . SER A 1 168 ? 7.644 36.315 -40.837 1.00 88.44 168 SER A N 1
ATOM 1363 C CA . SER A 1 168 ? 7.390 37.566 -40.127 1.00 88.44 168 SER A CA 1
ATOM 1364 C C . SER A 1 168 ? 8.048 38.740 -40.853 1.00 88.44 168 SER A C 1
ATOM 1366 O O . SER A 1 168 ? 7.374 39.742 -41.081 1.00 88.44 168 SER A O 1
ATOM 1368 N N . GLN A 1 169 ? 9.293 38.574 -41.315 1.00 87.00 169 GLN A N 1
ATOM 1369 C CA . GLN A 1 169 ? 10.013 39.562 -42.131 1.00 87.00 169 GLN A CA 1
ATOM 1370 C C . GLN A 1 169 ? 9.323 39.821 -43.479 1.00 87.00 169 GLN A C 1
ATOM 1372 O O . GLN A 1 169 ? 9.031 40.963 -43.831 1.00 87.00 169 GLN A O 1
ATOM 1377 N N . ALA A 1 170 ? 8.934 38.766 -44.197 1.00 88.00 170 ALA A N 1
ATOM 1378 C CA . ALA A 1 170 ? 8.205 38.895 -45.457 1.00 88.00 170 ALA A CA 1
ATOM 1379 C C . ALA A 1 170 ? 6.866 39.633 -45.276 1.00 88.00 170 ALA A C 1
ATOM 1381 O O . ALA A 1 170 ? 6.457 40.408 -46.141 1.00 88.00 170 ALA A O 1
ATOM 1382 N N . LYS A 1 171 ? 6.192 39.444 -44.132 1.00 87.19 171 LYS A N 1
ATOM 1383 C CA . LYS A 1 171 ? 4.958 40.167 -43.801 1.00 87.19 171 LYS A CA 1
ATOM 1384 C C . LYS A 1 171 ? 5.213 41.653 -43.540 1.00 87.19 171 LYS A C 1
ATOM 1386 O O . LYS A 1 171 ? 4.413 42.466 -43.994 1.00 87.19 171 LYS A O 1
ATOM 1391 N N . THR A 1 172 ? 6.289 42.010 -42.834 1.00 87.06 172 THR A N 1
ATOM 1392 C CA . THR A 1 172 ? 6.650 43.419 -42.593 1.00 87.06 172 THR A CA 1
ATOM 1393 C C . THR A 1 172 ? 7.080 44.135 -43.870 1.00 87.06 172 THR A C 1
ATOM 1395 O O . THR A 1 172 ? 6.755 45.301 -44.050 1.00 87.06 172 THR A O 1
ATOM 1398 N N . GLU A 1 173 ? 7.743 43.429 -44.784 1.00 87.44 173 GLU A N 1
ATOM 1399 C CA . GLU A 1 173 ? 8.219 43.965 -46.066 1.00 87.44 173 GLU A CA 1
ATOM 1400 C C . GLU A 1 173 ? 7.155 43.933 -47.181 1.00 87.44 173 GLU A C 1
ATOM 1402 O O . GLU A 1 173 ? 7.399 44.410 -48.288 1.00 87.44 173 GLU A O 1
ATOM 1407 N N . GLY A 1 174 ? 5.978 43.341 -46.936 1.00 86.19 174 GLY A N 1
ATOM 1408 C CA . GLY A 1 174 ? 4.930 43.178 -47.953 1.00 86.19 174 GLY A CA 1
ATOM 1409 C C . GLY A 1 174 ? 5.287 42.188 -49.074 1.00 86.19 174 GLY A C 1
ATOM 1410 O O . GLY A 1 174 ? 4.646 42.172 -50.127 1.00 86.19 174 GLY A O 1
ATOM 1411 N N . ARG A 1 175 ? 6.297 41.338 -48.862 1.00 88.19 175 ARG A N 1
ATOM 1412 C CA . ARG A 1 175 ? 6.789 40.340 -49.817 1.00 88.19 175 ARG A CA 1
ATOM 1413 C C . ARG A 1 175 ? 6.027 39.016 -49.679 1.00 88.19 175 ARG A C 1
ATOM 1415 O O . ARG A 1 175 ? 5.683 38.572 -48.587 1.00 88.19 175 ARG A O 1
ATOM 1422 N N . LYS A 1 176 ? 5.807 38.312 -50.797 1.00 77.12 176 LYS A N 1
ATOM 1423 C CA . LYS A 1 176 ? 5.314 36.921 -50.778 1.00 77.12 176 LYS A CA 1
ATOM 1424 C C . LYS A 1 176 ? 6.466 35.945 -50.535 1.00 77.12 176 LYS A C 1
ATOM 1426 O O . LYS A 1 176 ? 7.437 35.918 -51.287 1.00 77.12 176 LYS A O 1
ATOM 1431 N N . MET A 1 177 ? 6.323 35.110 -49.511 1.00 80.88 177 MET A N 1
ATOM 1432 C CA . MET A 1 177 ? 7.279 34.051 -49.187 1.00 80.88 177 MET A CA 1
ATOM 1433 C C . MET A 1 177 ? 7.063 32.837 -50.106 1.00 80.88 177 MET A C 1
ATOM 1435 O O . MET A 1 177 ? 5.947 32.329 -50.219 1.00 80.88 177 MET A O 1
ATOM 1439 N N . GLY A 1 178 ? 8.126 32.375 -50.771 1.00 77.88 178 GLY A N 1
ATOM 1440 C CA . GLY A 1 178 ? 8.054 31.289 -51.760 1.00 77.88 178 GLY A CA 1
ATOM 1441 C C . GLY A 1 178 ? 8.185 29.875 -51.186 1.00 77.88 178 GLY A C 1
ATOM 1442 O O . GLY A 1 178 ? 7.955 28.905 -51.906 1.00 77.88 178 GLY A O 1
ATOM 1443 N N . TRP A 1 179 ? 8.585 29.723 -49.920 1.00 82.81 179 TRP A N 1
ATOM 1444 C CA . TRP A 1 179 ? 8.888 28.417 -49.324 1.00 82.81 179 TRP A CA 1
ATOM 1445 C C . TRP A 1 179 ? 7.818 27.984 -48.312 1.00 82.81 179 TRP A C 1
ATOM 1447 O O . TRP A 1 179 ? 7.293 28.780 -47.529 1.00 82.81 179 TRP A O 1
ATOM 1457 N N . LYS A 1 180 ? 7.478 26.691 -48.344 1.00 85.62 180 LYS A N 1
ATOM 1458 C CA . LYS A 1 180 ? 6.417 26.084 -47.523 1.00 85.62 180 LYS A CA 1
ATOM 1459 C C . LYS A 1 180 ? 6.918 25.777 -46.107 1.00 85.62 180 LYS A C 1
ATOM 1461 O O . LYS A 1 180 ? 8.099 25.495 -45.918 1.00 85.62 180 LYS A O 1
ATOM 1466 N N . LYS A 1 181 ? 6.003 25.780 -45.127 1.00 88.06 181 LYS A N 1
ATOM 1467 C CA . LYS A 1 181 ? 6.310 25.391 -43.741 1.00 88.06 181 LYS A CA 1
ATOM 1468 C C . LYS A 1 181 ? 6.834 23.942 -43.714 1.00 88.06 181 LYS A C 1
ATOM 1470 O O . LYS A 1 181 ? 6.149 23.075 -44.268 1.00 88.06 181 LYS A O 1
ATOM 1475 N N . PRO A 1 182 ? 7.987 23.670 -43.073 1.00 90.75 182 PRO A N 1
ATOM 1476 C CA . PRO A 1 182 ? 8.486 22.308 -42.883 1.00 90.75 182 PRO A CA 1
ATOM 1477 C C . PRO A 1 182 ? 7.455 21.426 -42.169 1.00 90.75 182 PRO A C 1
ATOM 1479 O O . PRO A 1 182 ? 6.757 21.911 -41.274 1.00 90.75 182 PRO A O 1
ATOM 1482 N N . ARG A 1 183 ? 7.358 20.137 -42.523 1.00 88.38 183 ARG A N 1
ATOM 1483 C CA . ARG A 1 183 ? 6.480 19.173 -41.839 1.00 88.38 183 ARG A CA 1
ATOM 1484 C C . ARG A 1 183 ? 7.310 18.192 -41.022 1.00 88.38 183 ARG A C 1
ATOM 1486 O O . ARG A 1 183 ? 8.402 17.811 -41.417 1.00 88.38 183 ARG A O 1
ATOM 1493 N N . LEU A 1 184 ? 6.765 17.732 -39.896 1.00 79.75 184 LEU A N 1
ATOM 1494 C CA . LEU A 1 184 ? 7.454 16.762 -39.035 1.00 79.75 184 LEU A CA 1
ATOM 1495 C C . LEU A 1 184 ? 7.665 15.403 -39.733 1.00 79.75 184 LEU A C 1
ATOM 1497 O O . LEU A 1 184 ? 8.642 14.715 -39.455 1.00 79.75 184 LEU A O 1
ATOM 1501 N N . ALA A 1 185 ? 6.777 15.041 -40.667 1.00 80.75 185 ALA A N 1
ATOM 1502 C CA . ALA A 1 185 ? 6.892 13.826 -41.474 1.00 80.75 185 ALA A CA 1
ATOM 1503 C C . ALA A 1 185 ? 8.167 13.795 -42.339 1.00 80.75 185 ALA A C 1
ATOM 1505 O O . ALA A 1 185 ? 8.685 12.715 -42.604 1.00 80.75 185 ALA A O 1
ATOM 1506 N N . ASP A 1 186 ? 8.712 14.962 -42.700 1.00 81.12 186 ASP A N 1
ATOM 1507 C CA . ASP A 1 186 ? 9.904 15.089 -43.549 1.00 81.12 186 ASP A CA 1
ATOM 1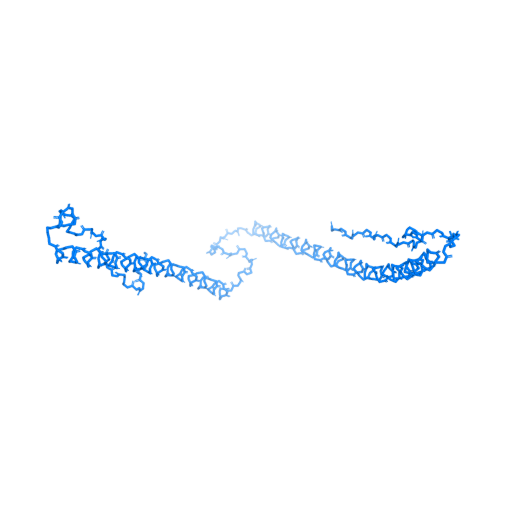508 C C . ASP A 1 186 ? 11.205 14.701 -42.810 1.00 81.12 186 ASP A C 1
ATOM 1510 O O . ASP A 1 186 ? 12.277 14.674 -43.408 1.00 81.12 186 ASP A O 1
ATOM 1514 N N . PHE A 1 187 ? 11.130 14.433 -41.500 1.00 80.31 187 PHE A N 1
ATOM 1515 C CA . PHE A 1 187 ? 12.279 14.140 -40.635 1.00 80.31 187 PHE A CA 1
ATOM 1516 C C . PHE A 1 187 ? 12.370 12.665 -40.210 1.00 80.31 187 PHE A C 1
ATOM 1518 O O . PHE A 1 187 ? 13.191 12.348 -39.351 1.00 80.31 187 PHE A O 1
ATOM 1525 N N . GLU A 1 188 ? 11.547 11.782 -40.797 1.00 79.94 188 GLU A N 1
ATOM 1526 C CA . GLU A 1 188 ? 11.596 10.312 -40.665 1.00 79.94 188 GLU A CA 1
ATOM 1527 C C . GLU A 1 188 ? 11.945 9.820 -39.248 1.00 79.94 188 GLU A C 1
ATOM 1529 O O . GLU A 1 188 ? 13.031 9.294 -38.979 1.00 79.94 188 GLU A O 1
ATOM 1534 N N . LEU A 1 189 ? 11.024 10.024 -38.302 1.00 83.25 189 LEU A N 1
ATOM 1535 C CA . LEU A 1 189 ? 11.192 9.542 -36.930 1.00 83.25 189 LEU A CA 1
ATOM 1536 C C . LEU A 1 189 ? 11.218 8.010 -36.893 1.00 83.25 189 LEU A C 1
ATOM 1538 O O . LEU A 1 189 ? 10.412 7.334 -37.535 1.00 83.25 189 LEU A O 1
ATOM 1542 N N . GLU A 1 190 ? 12.132 7.460 -36.101 1.00 81.75 190 GLU A N 1
ATOM 1543 C CA . GLU A 1 190 ? 12.249 6.019 -35.917 1.00 81.75 190 GLU A CA 1
ATOM 1544 C C . GLU A 1 190 ? 11.049 5.472 -35.137 1.00 81.75 190 GLU A C 1
ATOM 1546 O O . GLU A 1 190 ? 10.585 6.081 -34.165 1.00 81.75 190 GLU A O 1
ATOM 1551 N N . LYS A 1 191 ? 10.558 4.304 -35.562 1.00 84.12 191 LYS A N 1
ATOM 1552 C CA . LYS A 1 191 ? 9.401 3.625 -34.964 1.00 84.12 191 LYS A CA 1
ATOM 1553 C C . LYS A 1 191 ? 9.779 2.872 -33.687 1.00 84.12 191 LYS A C 1
ATOM 1555 O O . LYS A 1 191 ? 10.939 2.534 -33.450 1.00 84.12 191 LYS A O 1
ATOM 1560 N N . GLN A 1 192 ? 8.770 2.579 -32.870 1.00 84.25 192 GLN A N 1
ATOM 1561 C CA . GLN A 1 192 ? 8.926 1.727 -31.693 1.00 84.25 192 GLN A CA 1
ATOM 1562 C C . GLN A 1 192 ? 9.311 0.297 -32.059 1.00 84.25 192 GLN A C 1
ATOM 1564 O O . GLN A 1 192 ? 8.725 -0.298 -32.962 1.00 84.25 192 GLN A O 1
ATOM 1569 N N . ARG A 1 193 ? 10.308 -0.244 -31.345 1.00 80.69 193 ARG A N 1
ATOM 1570 C CA . ARG A 1 193 ? 10.689 -1.655 -31.444 1.00 80.69 193 ARG A CA 1
ATOM 1571 C C . ARG A 1 193 ? 9.683 -2.498 -30.668 1.00 80.69 193 ARG A C 1
ATOM 1573 O O . ARG A 1 193 ? 9.212 -2.085 -29.608 1.00 80.69 193 ARG A O 1
ATOM 1580 N N . THR A 1 194 ? 9.388 -3.695 -31.161 1.00 86.56 194 THR A N 1
ATOM 1581 C CA . THR A 1 194 ? 8.497 -4.640 -30.477 1.00 86.56 194 THR A CA 1
ATOM 1582 C C . THR A 1 194 ? 9.054 -5.008 -29.109 1.00 86.56 194 THR A C 1
ATOM 1584 O O . THR A 1 194 ? 10.224 -5.373 -28.982 1.00 86.56 194 THR A O 1
ATOM 1587 N N . LYS A 1 195 ? 8.210 -4.902 -28.083 1.00 87.38 195 LYS A N 1
ATOM 1588 C CA . LYS A 1 195 ? 8.589 -5.199 -26.705 1.00 87.38 195 LYS A CA 1
ATOM 1589 C C . LYS A 1 195 ? 8.709 -6.718 -26.499 1.00 87.38 195 LYS A C 1
ATOM 1591 O O . LYS A 1 195 ? 7.808 -7.434 -26.934 1.00 87.38 195 LYS A O 1
ATOM 1596 N N . PRO A 1 196 ? 9.759 -7.208 -25.818 1.00 86.25 196 PRO A N 1
ATOM 1597 C CA . PRO A 1 196 ? 9.858 -8.611 -25.432 1.00 86.25 196 PRO A CA 1
ATOM 1598 C C . PRO A 1 196 ? 8.663 -9.052 -24.578 1.00 86.25 196 PRO A C 1
ATOM 1600 O O . PRO A 1 196 ? 8.210 -8.311 -23.701 1.00 86.25 196 PRO A O 1
ATOM 1603 N N . THR A 1 197 ? 8.179 -10.268 -24.813 1.00 83.56 197 THR A N 1
ATOM 1604 C CA . THR A 1 197 ? 7.117 -10.924 -24.035 1.00 83.56 197 THR A CA 1
ATOM 1605 C C . THR A 1 197 ? 7.657 -12.177 -23.351 1.00 83.56 197 THR A C 1
ATOM 1607 O O . THR A 1 197 ? 8.684 -12.716 -23.766 1.00 83.56 197 THR A O 1
ATOM 1610 N N . LEU A 1 198 ? 6.991 -12.588 -22.272 1.00 72.38 198 LEU A N 1
ATOM 1611 C CA . LEU A 1 198 ? 7.364 -13.725 -21.426 1.00 72.38 198 LEU A CA 1
ATOM 1612 C C . LEU A 1 198 ? 6.610 -14.987 -21.843 1.00 72.38 198 LEU A C 1
ATOM 1614 O O . LEU A 1 198 ? 5.415 -14.841 -22.185 1.00 72.38 198 LEU A O 1
#

Radius of gyration: 40.99 Å; chains: 1; bounding box: 58×96×87 Å